Protein AF-0000000076782862 (afdb_homodimer)

Secondary structure (DSSP, 8-state):
-----SGGGEEEEE--HHHHS-TTT--EEPPHHHHHHHTGGG--EEEEEETTEEEEEEEEEEEEETTEEEEEE-TTHHHHHHHTT--TT-EEEEEEEE---SSSSS---EEEEEEE-TTS-EE-/-----STTSEEEEE--HHHHS-TTT--EEPPHHHHHHHTGGG--EEEEEETTEEEEEEEEEEEEETTEEEEEE-TTHHHHHHHTT--TT-EEEEEEEE---SSTTS---EEEEEEE-TTS-EE-

Sequence (248 aa):
MDVEDGPTGQFSAMLRKCNLGMKQEQYLNVPVDFQLAHGYAERSKVELRMRGKSWLVHLKHNPKTGGRSRASFRYGWHQFCVDNALGVGDTCFFRALRQGSAAGGGEDHLLKVEVRKRDGSFLVMDVEDGPTGQFSAMLRKCNLGMKQEQYLNVPVDFQLAHGYAERSKVELRMRGKSWLVHLKHNPKTGGRSRASFRYGWHQFCVDNALGVGDTCFFRALRQGSAAGGGEDHLLKVEVRKRDGSFLV

Organism: Aegilops tauschii subsp. strangulata (NCBI:txid200361)

Foldseek 3Di:
DFLPPPPLQKDKDQDDPQQADDQQRHKAWDDPSNCVSLVVVLAQWAWEDFPHDIWIWGWDWDDDDVPDITIITHHRSNVVCVVVVHDGQKMKMWGFRDSWDSNPPTDGGYIYIKIQHNVGDIRD/DQLPPPPLQKDKDQDDPQQADDQQRHKAWDDPSNCVSLVVVLAQWAWEDFPHDIWIWGWDWDDDDVPDITIITHHRSNVVCVVVVHDGQKMKMWGFRDSWDSPPPTDGGYIYIKIQHNVGDIRD

Radius of gyration: 18.78 Å; Cα contacts (8 Å, |Δi|>4): 530; chains: 2; bounding box: 36×56×44 Å

Structure (mmCIF, N/CA/C/O backbone):
data_AF-0000000076782862-model_v1
#
loop_
_entity.id
_entity.type
_entity.pdbx_description
1 polymer 'TF-B3 domain-containing protein'
#
loop_
_atom_site.group_PDB
_atom_site.id
_atom_site.type_symbol
_atom_site.label_atom_id
_atom_site.label_alt_id
_atom_site.label_comp_id
_atom_site.label_asym_id
_atom_site.label_entity_id
_atom_site.label_seq_id
_atom_site.pdbx_PDB_ins_code
_atom_site.Cartn_x
_atom_site.Cartn_y
_atom_site.Cartn_z
_atom_site.occupancy
_atom_site.B_iso_or_equiv
_atom_site.auth_seq_id
_atom_site.auth_comp_id
_atom_site.auth_asym_id
_atom_site.auth_atom_id
_atom_site.pdbx_PDB_model_num
ATOM 1 N N . MET A 1 1 ? -3.592 -14.062 -23.391 1 25.67 1 MET A N 1
ATOM 2 C CA . MET A 1 1 ? -3.947 -12.656 -23.203 1 25.67 1 MET A CA 1
ATOM 3 C C . MET A 1 1 ? -2.992 -11.984 -22.219 1 25.67 1 MET A C 1
ATOM 5 O O . MET A 1 1 ? -2.656 -12.555 -21.188 1 25.67 1 MET A O 1
ATOM 9 N N . ASP A 1 2 ? -2.043 -11.227 -22.672 1 33.28 2 ASP A N 1
ATOM 10 C CA . ASP A 1 2 ? -1.073 -10.438 -21.922 1 33.28 2 ASP A CA 1
ATOM 11 C C . ASP A 1 2 ? -1.729 -9.766 -20.719 1 33.28 2 ASP A C 1
ATOM 13 O O . ASP A 1 2 ? -2.811 -9.18 -20.844 1 33.28 2 ASP A O 1
ATOM 17 N N . VAL A 1 3 ? -1.661 -10.305 -19.562 1 39.72 3 VAL A N 1
ATOM 18 C CA . VAL A 1 3 ? -2.287 -9.711 -18.391 1 39.72 3 VAL A CA 1
ATOM 19 C C . VAL A 1 3 ? -2.219 -8.188 -18.484 1 39.72 3 VAL A C 1
ATOM 21 O O . VAL A 1 3 ? -1.147 -7.621 -18.719 1 39.72 3 VAL A O 1
ATOM 24 N N . GLU A 1 4 ? -3.145 -7.645 -19.016 1 42.09 4 GLU A N 1
ATOM 25 C CA . GLU A 1 4 ? -3.279 -6.199 -19.141 1 42.09 4 GLU A CA 1
ATOM 26 C C . GLU A 1 4 ? -2.779 -5.484 -17.891 1 42.09 4 GLU A C 1
ATOM 28 O O . GLU A 1 4 ? -3.066 -5.91 -16.766 1 42.09 4 GLU A O 1
ATOM 33 N N . ASP A 1 5 ? -1.567 -4.965 -17.969 1 48.81 5 ASP A N 1
ATOM 34 C CA . ASP A 1 5 ? -0.865 -4.066 -17.062 1 48.81 5 ASP A CA 1
ATOM 35 C C . ASP A 1 5 ? -1.834 -3.094 -16.391 1 48.81 5 ASP A C 1
ATOM 37 O O . ASP A 1 5 ? -1.461 -1.967 -16.062 1 48.81 5 ASP A O 1
ATOM 41 N N . GLY A 1 6 ? -3.119 -3.469 -16.484 1 52.38 6 GLY A N 1
ATOM 42 C CA . GLY A 1 6 ? -4.023 -2.498 -15.898 1 52.38 6 GLY A CA 1
ATOM 43 C C . GLY A 1 6 ? -3.873 -2.383 -14.391 1 52.38 6 GLY A C 1
ATOM 44 O O . GLY A 1 6 ? -3.018 -3.041 -13.797 1 52.38 6 GLY A O 1
ATOM 45 N N . PRO A 1 7 ? -4.496 -1.407 -13.781 1 60.28 7 PRO A N 1
ATOM 46 C CA . PRO A 1 7 ? -4.449 -1.115 -12.352 1 60.28 7 PRO A CA 1
ATOM 47 C C . PRO A 1 7 ? -4.66 -2.357 -11.484 1 60.28 7 PRO A C 1
ATOM 49 O O . PRO A 1 7 ? -4.211 -2.4 -10.336 1 60.28 7 PRO A O 1
ATOM 52 N N . THR A 1 8 ? -5 -3.467 -12.156 1 76.75 8 THR A N 1
ATOM 53 C CA . THR A 1 8 ? -5.277 -4.645 -11.344 1 76.75 8 THR A CA 1
ATOM 54 C C . THR A 1 8 ? -4.184 -5.691 -11.516 1 76.75 8 THR A C 1
ATOM 56 O O . THR A 1 8 ? -4.301 -6.812 -11.008 1 76.75 8 THR A O 1
ATOM 59 N N . GLY A 1 9 ? -3.145 -5.316 -12.297 1 88.8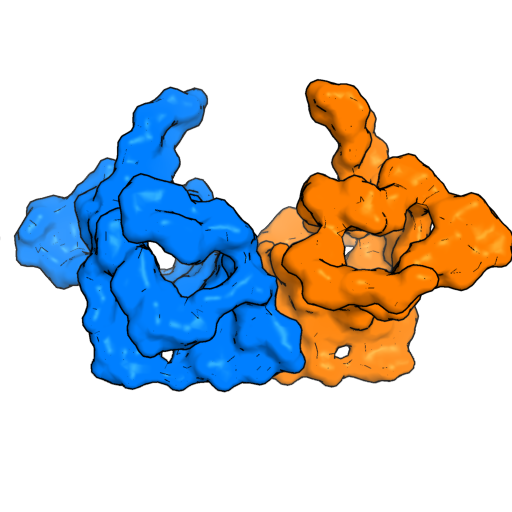8 9 GLY A N 1
ATOM 60 C CA . GLY A 1 9 ? -2.08 -6.277 -12.531 1 88.88 9 GLY A CA 1
ATOM 61 C C . GLY A 1 9 ? -0.966 -6.199 -11.508 1 88.88 9 GLY A C 1
ATOM 62 O O . GLY A 1 9 ? 0.02 -6.934 -11.594 1 88.88 9 GLY A O 1
ATOM 63 N N . GLN A 1 10 ? -1.149 -5.207 -10.633 1 93.31 10 GLN A N 1
ATOM 64 C CA . GLN A 1 10 ? -0.109 -5.039 -9.625 1 93.31 10 GLN A CA 1
ATOM 65 C C . GLN A 1 10 ? -0.697 -4.547 -8.305 1 93.31 10 GLN A C 1
ATOM 67 O O . GLN A 1 10 ? -1.8 -3.998 -8.281 1 93.31 10 GLN A O 1
ATOM 72 N N . PHE A 1 11 ? -0.021 -4.852 -7.266 1 94.38 11 PHE A N 1
ATOM 73 C CA . PHE A 1 11 ? -0.345 -4.281 -5.965 1 94.38 11 PHE A CA 1
ATOM 74 C C . PHE A 1 11 ? 0.908 -4.141 -5.109 1 94.38 11 PHE A C 1
ATOM 76 O O . PHE A 1 11 ? 1.969 -4.66 -5.461 1 94.38 11 PHE A O 1
ATOM 83 N N . SER A 1 12 ? 0.769 -3.324 -4.051 1 94.75 12 SER A N 1
ATOM 84 C CA . SER A 1 12 ? 1.873 -3.166 -3.109 1 94.75 12 SER A CA 1
ATOM 85 C C . SER A 1 12 ? 1.391 -3.273 -1.667 1 94.75 12 SER A C 1
ATOM 87 O O . SER A 1 12 ? 0.199 -3.117 -1.393 1 94.75 12 SER A O 1
ATOM 89 N N . ALA A 1 13 ? 2.275 -3.643 -0.853 1 95.81 13 ALA A N 1
ATOM 90 C CA . ALA A 1 13 ? 2.01 -3.697 0.583 1 95.81 13 ALA A CA 1
ATOM 91 C C . ALA A 1 13 ? 3.246 -3.303 1.385 1 95.81 13 ALA A C 1
ATOM 93 O O . ALA A 1 13 ? 4.336 -3.836 1.158 1 95.81 13 ALA A O 1
ATOM 94 N N . MET A 1 14 ? 3.006 -2.361 2.273 1 94.12 14 MET A N 1
ATOM 95 C CA . MET A 1 14 ? 4.039 -2.092 3.268 1 94.12 14 MET A CA 1
ATOM 96 C C . MET A 1 14 ? 3.949 -3.08 4.426 1 94.12 14 MET A C 1
ATOM 98 O O . MET A 1 14 ? 2.879 -3.266 5.008 1 94.12 14 MET A O 1
ATOM 102 N N . LEU A 1 15 ? 5.078 -3.633 4.785 1 94.75 15 LEU A N 1
ATOM 103 C CA . LEU A 1 15 ? 5.09 -4.742 5.73 1 94.75 15 LEU A CA 1
ATOM 104 C C . LEU A 1 15 ? 5.023 -4.238 7.168 1 94.75 15 LEU A C 1
ATOM 106 O O . LEU A 1 15 ? 5.676 -3.25 7.516 1 94.75 15 LEU A O 1
ATOM 110 N N . ARG A 1 16 ? 4.203 -4.957 7.887 1 92.25 16 ARG A N 1
ATOM 111 C CA . ARG A 1 16 ? 4.039 -4.75 9.32 1 92.25 16 ARG A CA 1
ATOM 112 C C . ARG A 1 16 ? 4.523 -5.965 10.109 1 92.25 16 ARG A C 1
ATOM 114 O O . ARG A 1 16 ? 4.926 -6.969 9.523 1 92.25 16 ARG A O 1
ATOM 121 N N . LYS A 1 17 ? 4.457 -5.816 11.414 1 89.38 17 LYS A N 1
ATOM 122 C CA . LYS A 1 17 ? 4.918 -6.91 12.266 1 89.38 17 LYS A CA 1
ATOM 123 C C . LYS A 1 17 ? 4.152 -8.195 11.977 1 89.38 17 LYS A C 1
ATOM 125 O O . LYS A 1 17 ? 4.738 -9.281 11.938 1 89.38 17 LYS A O 1
ATOM 130 N N . CYS A 1 18 ? 2.875 -8.078 11.68 1 88.31 18 CYS A N 1
ATOM 131 C CA . CYS A 1 18 ? 2.027 -9.25 11.477 1 88.31 18 CYS A CA 1
ATOM 132 C C . CYS A 1 18 ? 2.4 -9.977 10.195 1 88.31 18 CYS A C 1
ATOM 134 O O . CYS A 1 18 ? 2.057 -11.148 10.016 1 88.31 18 CYS A O 1
ATOM 136 N N . ASN A 1 19 ? 3.146 -9.305 9.352 1 93.81 19 ASN A N 1
ATOM 137 C CA . ASN A 1 19 ? 3.531 -9.93 8.086 1 93.81 19 ASN A CA 1
ATOM 138 C C . ASN A 1 19 ? 4.82 -10.734 8.234 1 93.81 19 ASN A C 1
ATOM 140 O O . ASN A 1 19 ? 5.184 -11.5 7.332 1 93.81 19 ASN A O 1
ATOM 144 N N . LEU A 1 20 ? 5.695 -10.531 9.297 1 91.25 20 LEU A N 1
ATOM 145 C CA . LEU A 1 20 ? 7.066 -11.023 9.383 1 91.25 20 LEU A CA 1
ATOM 146 C C . LEU A 1 20 ? 7.25 -11.914 10.609 1 91.25 20 LEU A C 1
ATOM 148 O O . LEU A 1 20 ? 8.352 -12.391 10.875 1 91.25 20 LEU A O 1
ATOM 152 N N . GLY A 1 21 ? 6.344 -12.25 11.359 1 79.25 21 GLY A N 1
ATOM 153 C CA . GLY A 1 21 ? 6.453 -13.016 12.594 1 79.25 21 GLY A CA 1
ATOM 154 C C . GLY A 1 21 ? 6.844 -14.469 12.367 1 79.25 21 GLY A C 1
ATOM 155 O O . GLY A 1 21 ? 7.617 -14.766 11.453 1 79.25 21 GLY A O 1
ATOM 156 N N . MET A 1 22 ? 6.477 -15.242 13.273 1 79.5 22 MET A N 1
ATOM 157 C CA . MET A 1 22 ? 6.809 -16.672 13.203 1 79.5 22 MET A CA 1
ATOM 158 C C . MET A 1 22 ? 6.152 -17.312 12 1 79.5 22 MET A C 1
ATOM 160 O O . MET A 1 22 ? 5.07 -16.906 11.578 1 79.5 22 MET A O 1
ATOM 164 N N . LYS A 1 23 ? 6.863 -18.312 11.523 1 71.12 23 LYS A N 1
ATOM 165 C CA . LYS A 1 23 ? 6.508 -19.031 10.305 1 71.12 23 LYS A CA 1
ATOM 166 C C . LYS A 1 23 ? 5.012 -19.328 10.25 1 71.12 23 LYS A C 1
ATOM 168 O O . LYS A 1 23 ? 4.363 -19.078 9.234 1 71.12 23 LYS A O 1
ATOM 173 N N . GLN A 1 24 ? 4.48 -19.719 11.352 1 75.75 24 GLN A N 1
ATOM 174 C CA . GLN A 1 24 ? 3.1 -20.188 11.297 1 75.75 24 GLN A CA 1
ATOM 175 C C . GLN A 1 24 ? 2.125 -19.031 11.531 1 75.75 24 GLN A C 1
ATOM 177 O O . GLN A 1 24 ? 0.913 -19.203 11.375 1 75.75 24 GLN A O 1
ATOM 182 N N . GLU A 1 25 ? 2.629 -17.844 11.656 1 79.38 25 GLU A N 1
ATOM 183 C CA . GLU A 1 25 ? 1.729 -16.766 12.055 1 79.38 25 GLU A CA 1
ATOM 184 C C . GLU A 1 25 ? 1.793 -15.594 11.07 1 79.38 25 GLU A C 1
ATOM 186 O O . GLU A 1 25 ? 1.022 -14.641 11.18 1 79.38 25 GLU A O 1
ATOM 191 N N . GLN A 1 26 ? 2.615 -15.789 10.125 1 87.06 26 GLN A N 1
ATOM 192 C CA . GLN A 1 26 ? 2.803 -14.648 9.234 1 87.06 26 GLN A CA 1
ATOM 193 C C . GLN A 1 26 ? 2.064 -14.852 7.914 1 87.06 26 GLN A C 1
ATOM 195 O O . GLN A 1 26 ? 1.983 -15.969 7.406 1 87.06 26 GLN A O 1
ATOM 200 N N . TYR A 1 27 ? 1.386 -13.828 7.453 1 91.69 27 TYR A N 1
ATOM 201 C CA . TYR A 1 27 ? 0.706 -13.836 6.164 1 91.69 27 TYR A CA 1
ATOM 202 C C . TYR A 1 27 ? 0.657 -12.445 5.559 1 91.69 27 TYR A C 1
ATOM 204 O O . TYR A 1 27 ? 0.928 -11.453 6.242 1 91.69 27 TYR A O 1
ATOM 212 N N . LEU A 1 28 ? 0.456 -12.406 4.34 1 96 28 LEU A N 1
ATOM 213 C CA . LEU A 1 28 ? 0.222 -11.148 3.627 1 96 28 LEU A CA 1
ATOM 214 C C . LEU A 1 28 ? -1.088 -11.211 2.848 1 96 28 LEU A C 1
ATOM 216 O O . LEU A 1 28 ? -1.249 -12.039 1.955 1 96 28 LEU A O 1
ATOM 220 N N . ASN A 1 29 ? -1.958 -10.312 3.189 1 94.38 29 ASN A N 1
ATOM 221 C CA . ASN A 1 29 ? -3.221 -10.242 2.461 1 94.38 29 ASN A CA 1
ATOM 222 C C . ASN A 1 29 ? -3.018 -9.758 1.03 1 94.38 29 ASN A C 1
ATOM 224 O O . ASN A 1 29 ? -2.234 -8.836 0.79 1 94.38 29 ASN A O 1
ATOM 228 N N . VAL A 1 30 ? -3.775 -10.406 0.191 1 94.75 30 VAL A N 1
ATOM 229 C CA . VAL A 1 30 ? -3.82 -9.961 -1.198 1 94.75 30 VAL A CA 1
ATOM 230 C C . VAL A 1 30 ? -5.07 -9.109 -1.428 1 94.75 30 VAL A C 1
ATOM 232 O O . VAL A 1 30 ? -6.172 -9.5 -1.044 1 94.75 30 VAL A O 1
ATOM 235 N N . PRO A 1 31 ? -4.906 -7.938 -2.016 1 92.62 31 PRO A N 1
ATOM 236 C CA . PRO A 1 31 ? -6.086 -7.102 -2.25 1 92.62 31 PRO A CA 1
ATOM 237 C C . PRO A 1 31 ? -7.164 -7.812 -3.064 1 92.62 31 PRO A C 1
ATOM 239 O O . PRO A 1 31 ? -6.848 -8.547 -4.008 1 92.62 31 PRO A O 1
ATOM 242 N N . VAL A 1 32 ? -8.359 -7.484 -2.764 1 89.31 32 VAL A N 1
ATOM 243 C CA . VAL A 1 32 ? -9.508 -8.172 -3.338 1 89.31 32 VAL A CA 1
ATOM 244 C C . VAL A 1 32 ? -9.555 -7.938 -4.844 1 89.31 32 VAL A C 1
ATOM 246 O O . VAL A 1 32 ? -9.812 -8.859 -5.617 1 89.31 32 VAL A O 1
ATOM 249 N N . ASP A 1 33 ? -9.312 -6.695 -5.219 1 88.56 33 ASP A N 1
ATOM 250 C CA . ASP A 1 33 ? -9.383 -6.391 -6.645 1 88.56 33 ASP A CA 1
ATOM 251 C C . ASP A 1 33 ? -8.383 -7.23 -7.434 1 88.56 33 ASP A C 1
ATOM 253 O O . ASP A 1 33 ? -8.688 -7.699 -8.531 1 88.56 33 ASP A O 1
ATOM 257 N N . PHE A 1 34 ? -7.285 -7.438 -6.918 1 92.25 34 PHE A N 1
ATOM 258 C CA . PHE A 1 34 ? -6.277 -8.266 -7.566 1 92.25 34 PHE A CA 1
ATOM 259 C C . PHE A 1 34 ? -6.711 -9.727 -7.594 1 92.25 34 PHE A C 1
ATOM 261 O O . PHE A 1 34 ? -6.523 -10.414 -8.594 1 92.25 34 PHE A O 1
ATOM 268 N N . GLN A 1 35 ? -7.262 -10.195 -6.551 1 92.38 35 GLN A N 1
ATOM 269 C CA . GLN A 1 35 ? -7.73 -11.578 -6.465 1 92.38 35 GLN A CA 1
ATOM 270 C C . GLN A 1 35 ? -8.75 -11.883 -7.555 1 92.38 35 GLN A C 1
ATOM 272 O O . GLN A 1 35 ? -8.672 -12.914 -8.219 1 92.38 35 GLN A O 1
ATOM 277 N N . LEU A 1 36 ? -9.641 -10.977 -7.629 1 89.44 36 LEU A N 1
ATOM 278 C CA . LEU A 1 36 ? -10.703 -11.156 -8.617 1 89.44 36 LEU A CA 1
ATOM 279 C C . LEU A 1 36 ? -10.133 -11.164 -10.031 1 89.44 36 LEU A C 1
ATOM 281 O O . LEU A 1 36 ? -10.5 -12.023 -10.844 1 89.44 36 LEU A O 1
ATOM 285 N N . ALA A 1 37 ? -9.203 -10.289 -10.195 1 90.06 37 ALA A N 1
ATOM 286 C CA . ALA A 1 37 ? -8.633 -10.156 -11.531 1 90.06 37 ALA A CA 1
ATOM 287 C C . ALA A 1 37 ? -7.832 -11.398 -11.914 1 90.06 37 ALA A C 1
ATOM 289 O O . ALA A 1 37 ? -7.734 -11.742 -13.094 1 90.06 37 ALA A O 1
ATOM 290 N N . HIS A 1 38 ? -7.34 -12.117 -10.945 1 91.75 38 HIS A N 1
ATOM 291 C CA . HIS A 1 38 ? -6.414 -13.195 -11.266 1 91.75 38 HIS A CA 1
ATOM 292 C C . HIS A 1 38 ? -6.941 -14.539 -10.773 1 91.75 38 HIS A C 1
ATOM 294 O O . HIS A 1 38 ? -6.207 -15.523 -10.742 1 91.75 38 HIS A O 1
ATOM 300 N N . GLY A 1 39 ? -8.18 -14.617 -10.273 1 90.19 39 GLY A N 1
ATOM 301 C CA . GLY A 1 39 ? -8.852 -15.859 -9.961 1 90.19 39 GLY A CA 1
ATOM 302 C C . GLY A 1 39 ? -8.281 -16.562 -8.734 1 90.19 39 GLY A C 1
ATOM 303 O O . GLY A 1 39 ? -8.055 -17.766 -8.75 1 90.19 39 GLY A O 1
ATOM 304 N N . TYR A 1 40 ? -8.008 -15.82 -7.77 1 91.69 40 TYR A N 1
ATOM 305 C CA . TYR A 1 40 ? -7.344 -16.375 -6.594 1 91.69 40 TYR A CA 1
ATOM 306 C C . TYR A 1 40 ? -8.273 -17.328 -5.848 1 91.69 40 TYR A C 1
ATOM 308 O O . TYR A 1 40 ? -7.812 -18.172 -5.074 1 91.69 40 TYR A O 1
ATOM 316 N N . ALA A 1 41 ? -9.531 -17.203 -5.992 1 88.44 41 ALA A N 1
ATOM 317 C CA . ALA A 1 41 ? -10.477 -18.109 -5.336 1 88.44 41 ALA A CA 1
ATOM 318 C C . ALA A 1 41 ? -10.203 -19.562 -5.707 1 88.44 41 ALA A C 1
ATOM 320 O O . ALA A 1 41 ? -10.453 -20.469 -4.91 1 88.44 41 ALA A O 1
ATOM 321 N N . GLU A 1 42 ? -9.578 -19.797 -6.832 1 89.38 42 GLU A N 1
ATOM 322 C CA . GLU A 1 42 ? -9.391 -21.156 -7.336 1 89.38 42 GLU A CA 1
ATOM 323 C C . GLU A 1 42 ? -7.914 -21.547 -7.312 1 89.38 42 GLU A C 1
ATOM 325 O O . GLU A 1 42 ? -7.547 -22.641 -7.777 1 89.38 42 GLU A O 1
ATOM 330 N N . ARG A 1 43 ? -7.141 -20.641 -6.809 1 90.88 43 ARG A N 1
ATOM 331 C CA . ARG A 1 43 ? -5.707 -20.922 -6.801 1 90.88 43 ARG A CA 1
ATOM 332 C C . ARG A 1 43 ? -5.246 -21.375 -5.422 1 90.88 43 ARG A C 1
ATOM 334 O O . ARG A 1 43 ? -5.746 -20.906 -4.402 1 90.88 43 ARG A O 1
ATOM 341 N N . SER A 1 44 ? -4.258 -22.297 -5.492 1 92.25 44 SER A N 1
ATOM 342 C CA . SER A 1 44 ? -3.752 -22.797 -4.219 1 92.25 44 SER A CA 1
ATOM 343 C C . SER A 1 44 ? -2.338 -22.297 -3.947 1 92.25 44 SER A C 1
ATOM 345 O O . SER A 1 44 ? -1.866 -22.344 -2.809 1 92.25 44 SER A O 1
ATOM 347 N N . LYS A 1 45 ? -1.695 -21.875 -5.012 1 94.12 45 LYS A N 1
ATOM 348 C CA . LYS A 1 45 ? -0.313 -21.438 -4.863 1 94.12 45 LYS A CA 1
ATOM 349 C C . LYS A 1 45 ? 0.044 -20.391 -5.922 1 94.12 45 LYS A C 1
ATOM 351 O O . LYS A 1 45 ? -0.632 -20.281 -6.945 1 94.12 45 LYS A O 1
ATOM 356 N N . VAL A 1 46 ? 1.054 -19.672 -5.605 1 95.12 46 VAL A N 1
ATOM 357 C CA . VAL A 1 46 ? 1.659 -18.734 -6.547 1 95.12 46 VAL A CA 1
ATOM 358 C C . VAL A 1 46 ? 3.18 -18.828 -6.469 1 95.12 46 VAL A C 1
ATOM 360 O O . VAL A 1 46 ? 3.727 -19.328 -5.484 1 95.12 46 VAL A O 1
ATOM 363 N N . GLU A 1 47 ? 3.803 -18.406 -7.492 1 96.56 47 GLU A N 1
ATOM 364 C CA . GLU A 1 47 ? 5.258 -18.297 -7.516 1 96.56 47 GLU A CA 1
ATOM 365 C C . GLU A 1 47 ? 5.707 -16.844 -7.445 1 96.56 47 GLU A C 1
ATOM 367 O O . GLU A 1 47 ? 5.266 -16.016 -8.242 1 96.56 47 GLU A O 1
ATOM 372 N N . LEU A 1 48 ? 6.57 -16.578 -6.484 1 96.94 48 LEU A N 1
ATOM 373 C CA . LEU A 1 48 ? 7.203 -15.266 -6.395 1 96.94 48 LEU A CA 1
ATOM 374 C C . LEU A 1 48 ? 8.602 -15.297 -6.996 1 96.94 48 LEU A C 1
ATOM 376 O O . LEU A 1 48 ? 9.375 -16.219 -6.746 1 96.94 48 LEU A O 1
ATOM 380 N N . ARG A 1 49 ? 8.875 -14.336 -7.762 1 96.5 49 ARG A N 1
ATOM 381 C CA . ARG A 1 49 ? 10.203 -14.219 -8.359 1 96.5 49 ARG A CA 1
ATOM 382 C C . ARG A 1 49 ? 10.844 -12.883 -7.996 1 96.5 49 ARG A C 1
ATOM 384 O O . ARG A 1 49 ? 10.242 -11.828 -8.18 1 96.5 49 ARG A O 1
ATOM 391 N N . MET A 1 50 ? 12.047 -12.984 -7.457 1 96.19 50 MET A N 1
ATOM 392 C CA . MET A 1 50 ? 12.828 -11.805 -7.109 1 96.19 50 MET A CA 1
ATOM 393 C C . MET A 1 50 ? 14.32 -12.07 -7.281 1 96.19 50 MET A C 1
ATOM 395 O O . MET A 1 50 ? 14.836 -13.086 -6.801 1 96.19 50 MET A O 1
ATOM 399 N N . ARG A 1 51 ? 14.906 -11.156 -7.984 1 94.69 51 ARG A N 1
ATOM 400 C CA . ARG A 1 51 ? 16.359 -11.211 -8.18 1 94.69 51 ARG A CA 1
ATOM 401 C C . ARG A 1 51 ? 16.797 -12.578 -8.672 1 94.69 51 ARG A C 1
ATOM 403 O O . ARG A 1 51 ? 17.75 -13.156 -8.156 1 94.69 51 ARG A O 1
ATOM 410 N N . GLY A 1 52 ? 16.062 -13.164 -9.547 1 93.12 52 GLY A N 1
ATOM 411 C CA . GLY A 1 52 ? 16.438 -14.383 -10.25 1 93.12 52 GLY A CA 1
ATOM 412 C C . GLY A 1 52 ? 16.078 -15.641 -9.492 1 93.12 52 GLY A C 1
ATOM 413 O O . GLY A 1 52 ? 16.297 -16.75 -9.992 1 93.12 52 GLY A O 1
ATOM 414 N N . LYS A 1 53 ? 15.641 -15.523 -8.344 1 96.62 53 LYS A N 1
ATOM 415 C CA . LYS A 1 53 ? 15.234 -16.688 -7.547 1 96.62 53 LYS A CA 1
ATOM 416 C C . LYS A 1 53 ? 13.711 -16.781 -7.453 1 96.62 53 LYS A C 1
ATOM 418 O O . LYS A 1 53 ? 13.008 -15.789 -7.656 1 96.62 53 LYS A O 1
ATOM 423 N N . SER A 1 54 ? 13.281 -17.984 -7.129 1 96.12 54 SER A N 1
ATOM 424 C CA . SER A 1 54 ? 11.852 -18.25 -7.074 1 96.12 54 SER A CA 1
ATOM 425 C C . SER A 1 54 ? 11.453 -18.875 -5.742 1 96.12 54 SER A C 1
ATOM 427 O O . SER A 1 54 ? 12.211 -19.656 -5.168 1 96.12 54 SER A O 1
ATOM 429 N N . TRP A 1 55 ? 10.258 -18.531 -5.254 1 97 55 TRP A N 1
ATOM 430 C CA . TRP A 1 55 ? 9.656 -19.094 -4.051 1 97 55 TRP A CA 1
ATOM 431 C C . TRP A 1 55 ? 8.219 -19.531 -4.309 1 97 55 TRP A C 1
ATOM 433 O O . TRP A 1 55 ? 7.418 -18.75 -4.84 1 97 55 TRP A O 1
ATOM 443 N N . LEU A 1 56 ? 7.934 -20.672 -4 1 95.75 56 LEU A N 1
ATOM 444 C CA . LEU A 1 56 ? 6.551 -21.141 -4.031 1 95.75 56 LEU A CA 1
ATOM 445 C C . LEU A 1 56 ? 5.82 -20.75 -2.748 1 95.75 56 LEU A C 1
ATOM 447 O O . LEU A 1 56 ? 6.297 -21.047 -1.646 1 95.75 56 LEU A O 1
ATOM 451 N N . VAL A 1 57 ? 4.676 -20.094 -2.928 1 95.62 57 VAL A N 1
ATOM 452 C CA . VAL A 1 57 ? 3.902 -19.625 -1.782 1 95.62 57 VAL A CA 1
ATOM 453 C C . VAL A 1 57 ? 2.477 -20.172 -1.862 1 95.62 57 VAL A C 1
ATOM 455 O O . VAL A 1 57 ? 1.802 -20.016 -2.883 1 95.62 57 VAL A O 1
ATOM 458 N N . HIS A 1 58 ? 2.043 -20.734 -0.739 1 94.19 58 HIS A N 1
ATOM 459 C CA . HIS A 1 58 ? 0.688 -21.266 -0.684 1 94.19 58 HIS A CA 1
ATOM 460 C C . HIS A 1 58 ? -0.301 -20.219 -0.197 1 94.19 58 HIS A C 1
ATOM 462 O O . HIS A 1 58 ? 0.004 -19.438 0.717 1 94.19 58 HIS A O 1
ATOM 468 N N . LEU A 1 59 ? -1.45 -20.297 -0.861 1 93.94 59 LEU A N 1
ATOM 469 C CA . LEU A 1 59 ? -2.514 -19.359 -0.521 1 93.94 59 LEU A CA 1
ATOM 470 C C . LEU A 1 59 ? -3.422 -19.938 0.561 1 93.94 59 LEU A C 1
ATOM 472 O O . LEU A 1 59 ? -3.814 -21.094 0.491 1 93.94 59 LEU A O 1
ATOM 476 N N . LYS A 1 60 ? -3.623 -19.141 1.551 1 93.25 60 LYS A N 1
ATOM 477 C CA . LYS A 1 60 ? -4.684 -19.422 2.516 1 93.25 60 LYS A CA 1
ATOM 478 C C . LYS A 1 60 ? -5.973 -18.703 2.141 1 93.25 60 LYS A C 1
ATOM 480 O O . LYS A 1 60 ? -5.961 -17.5 1.858 1 93.25 60 LYS A O 1
ATOM 485 N N . HIS A 1 61 ? -7.055 -19.5 2.146 1 92.5 61 HIS A N 1
ATOM 486 C CA . HIS A 1 61 ? -8.359 -18.938 1.843 1 92.5 61 HIS A CA 1
ATOM 487 C C . HIS A 1 61 ? -9.219 -18.828 3.098 1 92.5 61 HIS A C 1
ATOM 489 O O . HIS A 1 61 ? -9.383 -19.812 3.828 1 92.5 61 HIS A O 1
ATOM 495 N N . ASN A 1 62 ? -9.492 -17.578 3.33 1 87.56 62 ASN A N 1
ATOM 496 C CA . ASN A 1 62 ? -10.414 -17.375 4.441 1 87.56 62 ASN A CA 1
ATOM 497 C C . ASN A 1 62 ? -11.859 -17.312 3.963 1 87.56 62 ASN A C 1
ATOM 499 O O . ASN A 1 62 ? -12.148 -16.719 2.916 1 87.56 62 ASN A O 1
ATOM 503 N N . PRO A 1 63 ? -12.586 -18.188 4.789 1 75.38 63 PRO A N 1
ATOM 504 C CA . PRO A 1 63 ? -14 -18.219 4.41 1 75.38 63 PRO A CA 1
ATOM 505 C C . PRO A 1 63 ? -14.609 -16.828 4.32 1 75.38 63 PRO A C 1
ATOM 507 O O . PRO A 1 63 ? -14.148 -15.898 4.992 1 75.38 63 PRO A O 1
ATOM 510 N N . LYS A 1 64 ? -15.641 -16.797 3.496 1 65.88 64 LYS A N 1
ATOM 511 C CA . LYS A 1 64 ? -16.344 -15.672 2.889 1 65.88 64 LYS A CA 1
ATOM 512 C C . LYS A 1 64 ? -16.875 -14.719 3.953 1 65.88 64 LYS A C 1
ATOM 514 O O . LYS A 1 64 ? -17.453 -15.148 4.949 1 65.88 64 LYS A O 1
ATOM 519 N N . THR A 1 65 ? -16.234 -13.648 3.994 1 60.59 65 THR A N 1
ATOM 520 C CA . THR A 1 65 ? -17.047 -12.555 4.52 1 60.59 65 THR A CA 1
ATOM 521 C C . THR A 1 65 ? -17.797 -11.844 3.393 1 60.59 65 THR A C 1
ATOM 523 O O . THR A 1 65 ? -17.188 -11.422 2.41 1 60.59 65 THR A O 1
ATOM 526 N N . GLY A 1 66 ? -19.125 -11.773 3.383 1 63.84 66 GLY A N 1
ATOM 527 C CA . GLY A 1 66 ? -19.984 -11.125 2.389 1 63.84 66 GLY A CA 1
ATOM 528 C C . GLY A 1 66 ? -19.953 -11.828 1.043 1 63.84 66 GLY A C 1
ATOM 529 O O . GLY A 1 66 ? -20.094 -11.188 0.001 1 63.84 66 GLY A O 1
ATOM 530 N N . GLY A 1 67 ? -19.562 -13.234 0.975 1 65 67 GLY A N 1
ATOM 531 C CA . GLY A 1 67 ? -19.656 -14.062 -0.216 1 65 67 GLY A CA 1
ATOM 532 C C . GLY A 1 67 ? -18.359 -14.141 -0.994 1 65 67 GLY A C 1
ATOM 533 O O . GLY A 1 67 ? -18.281 -14.82 -2.02 1 65 67 GLY A O 1
ATOM 534 N N . ARG A 1 68 ? -17.422 -13.289 -0.531 1 72.62 68 ARG A N 1
ATOM 535 C CA . ARG A 1 68 ? -16.172 -13.383 -1.3 1 72.62 68 ARG A CA 1
ATOM 536 C C . ARG A 1 68 ? -15.039 -13.914 -0.439 1 72.62 68 ARG A C 1
ATOM 538 O O . ARG A 1 68 ? -14.844 -13.469 0.694 1 72.62 68 ARG A O 1
ATOM 545 N N . SER A 1 69 ? -14.398 -14.922 -0.896 1 80.38 69 SER A N 1
ATOM 546 C CA . SER A 1 69 ? -13.25 -15.484 -0.204 1 80.38 69 SER A CA 1
ATOM 547 C C . SER A 1 69 ? -12.039 -14.562 -0.309 1 80.38 69 SER A C 1
ATOM 549 O O . SER A 1 69 ? -11.852 -13.891 -1.323 1 80.38 69 SER A O 1
ATOM 551 N N . ARG A 1 70 ? -11.359 -14.438 0.792 1 90.12 70 ARG A N 1
ATOM 552 C CA . ARG A 1 70 ? -10.125 -13.664 0.809 1 90.12 70 ARG A CA 1
ATOM 553 C C . ARG A 1 70 ? -8.906 -14.586 0.822 1 90.12 70 ARG A C 1
ATOM 555 O O . ARG A 1 70 ? -8.898 -15.602 1.516 1 90.12 70 ARG A O 1
ATOM 562 N N . ALA A 1 71 ? -7.992 -14.258 -0.018 1 93.38 71 ALA A N 1
ATOM 563 C CA . ALA A 1 71 ? -6.77 -15.055 -0.102 1 93.38 71 ALA A CA 1
ATOM 564 C C . ALA A 1 71 ? -5.578 -14.289 0.469 1 93.38 71 ALA A C 1
ATOM 566 O O . ALA A 1 71 ? -5.516 -13.062 0.369 1 93.38 71 ALA A O 1
ATOM 567 N N . SER A 1 72 ? -4.641 -15.023 1.089 1 95.5 72 SER A N 1
ATOM 568 C CA . SER A 1 72 ? -3.41 -14.461 1.632 1 95.5 72 SER A CA 1
ATOM 569 C C . SER A 1 72 ? -2.219 -15.375 1.356 1 95.5 72 SER A C 1
ATOM 571 O O . SER A 1 72 ? -2.371 -16.594 1.271 1 95.5 72 SER A O 1
ATOM 573 N N . PHE A 1 73 ? -1.068 -14.711 1.196 1 96.69 73 PHE A N 1
ATOM 574 C CA . PHE A 1 73 ? 0.172 -15.477 1.206 1 96.69 73 PHE A CA 1
ATOM 575 C C . PHE A 1 73 ? 0.449 -16.031 2.594 1 96.69 73 PHE A C 1
ATOM 577 O O . PHE A 1 73 ? 0.544 -15.289 3.566 1 96.69 73 PHE A O 1
ATOM 584 N N . ARG A 1 74 ? 0.645 -17.281 2.676 1 93.19 74 ARG A N 1
ATOM 585 C CA . ARG A 1 74 ? 0.813 -17.859 4.004 1 93.19 74 ARG A CA 1
ATOM 586 C C . ARG A 1 74 ? 2.055 -18.75 4.059 1 93.19 74 ARG A C 1
ATOM 588 O O . ARG A 1 74 ? 3.146 -18.266 4.375 1 93.19 74 ARG A O 1
ATOM 595 N N . TYR A 1 75 ? 1.888 -20.031 3.467 1 89.44 75 TYR A N 1
ATOM 596 C CA . TYR A 1 75 ? 3.016 -20.953 3.523 1 89.44 75 TYR A CA 1
ATOM 597 C C . TYR A 1 75 ? 4.023 -20.641 2.422 1 89.44 75 TYR A C 1
ATOM 599 O O . TYR A 1 75 ? 3.662 -20.562 1.245 1 89.44 75 TYR A O 1
ATOM 607 N N . GLY A 1 76 ? 5.312 -20.469 2.783 1 93.31 76 GLY A N 1
ATOM 608 C CA . GLY A 1 76 ? 6.348 -20.062 1.854 1 93.31 76 GLY A CA 1
ATOM 609 C C . GLY A 1 76 ? 6.672 -18.578 1.947 1 93.31 76 GLY A C 1
ATOM 610 O O . GLY A 1 76 ? 7.766 -18.156 1.575 1 93.31 76 GLY A O 1
ATOM 611 N N . TRP A 1 77 ? 5.715 -17.844 2.434 1 96.38 77 TRP A N 1
ATOM 612 C CA . TRP A 1 77 ? 5.914 -16.406 2.607 1 96.38 77 TRP A CA 1
ATOM 613 C C . TRP A 1 77 ? 7.047 -16.125 3.586 1 96.38 77 TRP A C 1
ATOM 615 O O . TRP A 1 77 ? 7.914 -15.297 3.318 1 96.38 77 TRP A O 1
ATOM 625 N N . HIS A 1 78 ? 7.027 -16.953 4.633 1 95 78 HIS A N 1
ATOM 626 C CA . HIS A 1 78 ? 8.062 -16.75 5.641 1 95 78 HIS A CA 1
ATOM 627 C C . HIS A 1 78 ? 9.453 -16.922 5.039 1 95 78 HIS A C 1
ATOM 629 O O . HIS A 1 78 ? 10.336 -16.094 5.266 1 95 78 HIS A O 1
ATOM 635 N N . GLN A 1 79 ? 9.609 -18 4.281 1 95.06 79 GLN A N 1
ATOM 636 C CA . GLN A 1 79 ? 10.914 -18.266 3.689 1 95.06 79 GLN A CA 1
ATOM 637 C C . GLN A 1 79 ? 11.32 -17.156 2.721 1 95.06 79 GLN A C 1
ATOM 639 O O . GLN A 1 79 ? 12.484 -16.766 2.674 1 95.06 79 GLN A O 1
ATOM 644 N N . PHE A 1 80 ? 10.383 -16.703 1.973 1 96.56 80 PHE A N 1
ATOM 645 C CA . PHE A 1 80 ? 10.641 -15.578 1.08 1 96.56 80 PHE A CA 1
ATOM 646 C C . PHE A 1 80 ? 11.148 -14.367 1.86 1 96.56 80 PHE A C 1
ATOM 648 O O . PHE A 1 80 ? 12.141 -13.742 1.469 1 96.56 80 PHE A O 1
ATOM 655 N N . CYS A 1 81 ? 10.5 -14.062 2.953 1 96.44 81 CYS A N 1
ATOM 656 C CA . CYS A 1 81 ? 10.875 -12.914 3.768 1 96.44 81 CYS A CA 1
ATOM 657 C C . CYS A 1 81 ? 12.273 -13.086 4.355 1 96.44 81 CYS A C 1
ATOM 659 O O . CYS A 1 81 ? 13.094 -12.172 4.301 1 96.44 81 CYS A O 1
ATOM 661 N N . VAL A 1 82 ? 12.508 -14.266 4.879 1 95.31 82 VAL A N 1
ATOM 662 C CA . VAL A 1 82 ? 13.789 -14.539 5.523 1 95.31 82 VAL A CA 1
ATOM 663 C C . VAL A 1 82 ? 14.914 -14.477 4.488 1 95.31 82 VAL A C 1
ATOM 665 O O . VAL A 1 82 ? 15.922 -13.805 4.699 1 95.31 82 VAL A O 1
ATOM 668 N N . ASP A 1 83 ? 14.719 -15.094 3.352 1 95.38 83 ASP A N 1
ATOM 669 C CA . ASP A 1 83 ? 15.75 -15.172 2.32 1 95.38 83 ASP A CA 1
ATOM 670 C C . ASP A 1 83 ? 16.078 -13.789 1.769 1 95.38 83 ASP A C 1
ATOM 672 O O . ASP A 1 83 ? 17.188 -13.547 1.308 1 95.38 83 ASP A O 1
ATOM 676 N N . ASN A 1 84 ? 15.117 -12.906 1.852 1 95.38 84 ASN A N 1
ATOM 677 C CA . ASN A 1 84 ? 15.336 -11.586 1.274 1 95.38 84 ASN A CA 1
ATOM 678 C C . ASN A 1 84 ? 15.5 -10.523 2.355 1 95.38 84 ASN A C 1
ATOM 680 O O . ASN A 1 84 ? 15.477 -9.328 2.064 1 95.38 84 ASN A O 1
ATOM 684 N N . ALA A 1 85 ? 15.586 -10.883 3.602 1 94.75 85 ALA A N 1
ATOM 685 C CA . ALA A 1 85 ? 15.836 -10.023 4.75 1 94.75 85 ALA A CA 1
ATOM 686 C C . ALA A 1 85 ? 14.82 -8.875 4.805 1 94.75 85 ALA A C 1
ATOM 688 O O . ALA A 1 85 ? 15.203 -7.711 4.926 1 94.75 85 ALA A O 1
ATOM 689 N N . LEU A 1 86 ? 13.594 -9.289 4.695 1 95 86 LEU A N 1
ATOM 690 C CA . LEU A 1 86 ? 12.547 -8.273 4.746 1 95 86 LEU A CA 1
ATOM 691 C C . LEU A 1 86 ? 12.258 -7.863 6.188 1 95 86 LEU A C 1
ATOM 693 O O . LEU A 1 86 ? 12.359 -8.68 7.105 1 95 86 LEU A O 1
ATOM 697 N N . GLY A 1 87 ? 11.945 -6.578 6.391 1 93.5 87 GLY A N 1
ATOM 698 C CA . GLY A 1 87 ? 11.633 -6.031 7.703 1 93.5 87 GLY A CA 1
ATOM 699 C C . GLY A 1 87 ? 10.453 -5.078 7.688 1 93.5 87 GLY A C 1
ATOM 700 O O . GLY A 1 87 ? 9.961 -4.703 6.617 1 93.5 87 GLY A O 1
ATOM 701 N N . VAL A 1 88 ? 10.016 -4.809 8.898 1 92.12 88 VAL A N 1
ATOM 702 C CA . VAL A 1 88 ? 8.922 -3.854 9.07 1 92.12 88 VAL A CA 1
ATOM 703 C C . VAL A 1 88 ? 9.266 -2.549 8.352 1 92.12 88 VAL A C 1
ATOM 705 O O . VAL A 1 88 ? 10.383 -2.037 8.484 1 92.12 88 VAL A O 1
ATOM 708 N N . GLY A 1 89 ? 8.281 -2.053 7.555 1 91.94 89 GLY A N 1
ATOM 709 C CA . GLY A 1 89 ? 8.477 -0.798 6.844 1 91.94 89 GLY A CA 1
ATOM 710 C C . GLY A 1 89 ? 8.953 -0.987 5.414 1 91.94 89 GLY A C 1
ATOM 711 O O . GLY A 1 89 ? 8.938 -0.044 4.621 1 91.94 89 GLY A O 1
ATOM 712 N N . ASP A 1 90 ? 9.438 -2.168 5.066 1 94.38 90 ASP A N 1
ATOM 713 C CA . ASP A 1 90 ? 9.711 -2.471 3.664 1 94.38 90 ASP A CA 1
ATOM 714 C C . ASP A 1 90 ? 8.414 -2.525 2.852 1 94.38 90 ASP A C 1
ATOM 716 O O . ASP A 1 90 ? 7.367 -2.918 3.369 1 94.38 90 ASP A O 1
ATOM 720 N N . THR A 1 91 ? 8.461 -2.1 1.608 1 95.19 91 THR A N 1
ATOM 721 C CA . THR A 1 91 ? 7.305 -2.195 0.72 1 95.19 91 THR A CA 1
ATOM 722 C C . THR A 1 91 ? 7.57 -3.191 -0.405 1 95.19 91 THR A C 1
ATOM 724 O O . THR A 1 91 ? 8.594 -3.109 -1.086 1 95.19 91 THR A O 1
ATOM 727 N N . CYS A 1 92 ? 6.648 -4.102 -0.518 1 96.44 92 CYS A N 1
ATOM 728 C CA . CYS A 1 92 ? 6.723 -5.074 -1.603 1 96.44 92 CYS A CA 1
ATOM 729 C C . CYS A 1 92 ? 5.801 -4.68 -2.752 1 96.44 92 CYS A C 1
ATOM 731 O O . CYS A 1 92 ? 4.648 -4.305 -2.529 1 96.44 92 CYS A O 1
ATOM 733 N N . PHE A 1 93 ? 6.355 -4.789 -3.988 1 95.38 93 PHE A N 1
ATOM 734 C CA . PHE A 1 93 ? 5.59 -4.602 -5.215 1 95.38 93 PHE A CA 1
ATOM 735 C C . PHE A 1 93 ? 5.43 -5.922 -5.961 1 95.38 93 PHE A C 1
ATOM 737 O O . PHE A 1 93 ? 6.418 -6.582 -6.285 1 95.38 93 PHE A O 1
ATOM 744 N N . PHE A 1 94 ? 4.16 -6.262 -6.176 1 95.75 94 PHE A N 1
ATOM 745 C CA . PHE A 1 94 ? 3.854 -7.5 -6.883 1 95.75 94 PHE A CA 1
ATOM 746 C C . PHE A 1 94 ? 3.248 -7.207 -8.25 1 95.75 94 PHE A C 1
ATOM 748 O O . PHE A 1 94 ? 2.289 -6.441 -8.359 1 95.75 94 PHE A O 1
ATOM 755 N N . ARG A 1 95 ? 3.83 -7.832 -9.219 1 94.19 95 ARG A N 1
ATOM 756 C CA . ARG A 1 95 ? 3.297 -7.711 -10.57 1 94.19 95 ARG A CA 1
ATOM 757 C C . ARG A 1 95 ? 3.078 -9.086 -11.195 1 94.19 95 ARG A C 1
ATOM 759 O O . ARG A 1 95 ? 3.992 -9.906 -11.227 1 94.19 95 ARG A O 1
ATOM 766 N N . ALA A 1 96 ? 1.862 -9.234 -11.719 1 94.12 96 ALA A N 1
ATOM 767 C CA . ALA A 1 96 ? 1.574 -10.5 -12.398 1 94.12 96 ALA A CA 1
ATOM 768 C C . ALA A 1 96 ? 2.275 -10.57 -13.75 1 94.12 96 ALA A C 1
ATOM 770 O O . ALA A 1 96 ? 2.104 -9.688 -14.594 1 94.12 96 ALA A O 1
ATOM 771 N N . LEU A 1 97 ? 3.031 -11.57 -13.914 1 90.44 97 LEU A N 1
ATOM 772 C CA . LEU A 1 97 ? 3.697 -11.781 -15.195 1 90.44 97 LEU A CA 1
ATOM 773 C C . LEU A 1 97 ? 2.975 -12.852 -16.016 1 90.44 97 LEU A C 1
ATOM 775 O O . LEU A 1 97 ? 3.018 -12.836 -17.25 1 90.44 97 LEU A O 1
ATOM 779 N N . ARG A 1 98 ? 2.436 -13.758 -15.305 1 83.12 98 ARG A N 1
ATOM 780 C CA . ARG A 1 98 ? 1.756 -14.883 -15.938 1 83.12 98 ARG A CA 1
ATOM 781 C C . ARG A 1 98 ? 0.499 -15.266 -15.164 1 83.12 98 ARG A C 1
ATOM 783 O O . ARG A 1 98 ? 0.504 -15.289 -13.93 1 83.12 98 ARG A O 1
ATOM 790 N N . GLN A 1 99 ? -0.522 -15.43 -15.844 1 79.31 99 GLN A N 1
ATOM 791 C CA . GLN A 1 99 ? -1.769 -15.812 -15.18 1 79.31 99 GLN A CA 1
ATOM 792 C C . GLN A 1 99 ? -1.729 -17.266 -14.727 1 79.31 99 GLN A C 1
ATOM 794 O O . GLN A 1 99 ? -2.119 -17.578 -13.602 1 79.31 99 GLN A O 1
ATOM 799 N N . GLY A 1 100 ? -1.062 -18.062 -15.383 1 73.69 100 GLY A N 1
ATOM 800 C CA . GLY A 1 100 ? -1.053 -19.484 -15.094 1 73.69 100 GLY A CA 1
ATOM 801 C C . GLY A 1 100 ? -2.441 -20.094 -15.031 1 73.69 100 GLY A C 1
ATOM 802 O O . GLY A 1 100 ? -3.439 -19.391 -15.195 1 73.69 100 GLY A O 1
ATOM 803 N N . SER A 1 101 ? -2.537 -21.438 -15.016 1 68.88 101 SER A N 1
ATOM 804 C CA . SER A 1 101 ? -3.818 -22.125 -14.938 1 68.88 101 SER A CA 1
ATOM 805 C C . SER A 1 101 ? -4.281 -22.266 -13.484 1 68.88 101 SER A C 1
ATOM 807 O O . SER A 1 101 ? -3.465 -22.484 -12.586 1 68.88 101 SER A O 1
ATOM 809 N N . ALA A 1 102 ? -5.5 -21.797 -13.203 1 63.19 102 ALA A N 1
ATOM 810 C CA . ALA A 1 102 ? -6.051 -22.016 -11.867 1 63.19 102 ALA A CA 1
ATOM 811 C C . ALA A 1 102 ? -6.336 -23.5 -11.633 1 63.19 102 ALA A C 1
ATOM 813 O O . ALA A 1 102 ? -6.332 -23.969 -10.492 1 63.19 102 ALA A O 1
ATOM 814 N N . ALA A 1 103 ? -6.609 -24.328 -12.656 1 58.56 103 ALA A N 1
ATOM 815 C CA . ALA A 1 103 ? -7.109 -25.703 -12.625 1 58.56 103 ALA A CA 1
ATOM 816 C C . ALA A 1 103 ? -5.957 -26.703 -12.562 1 58.56 103 ALA A C 1
ATOM 818 O O . ALA A 1 103 ? -6.156 -27.906 -12.789 1 58.56 103 ALA A O 1
ATOM 819 N N . GLY A 1 104 ? -4.984 -26.656 -11.641 1 56.5 104 GLY A N 1
ATOM 820 C CA . GLY A 1 104 ? -4.016 -27.656 -11.211 1 56.5 104 GLY A CA 1
ATOM 821 C C . GLY A 1 104 ? -3.035 -28.047 -12.305 1 56.5 104 GLY A C 1
ATOM 822 O O . GLY A 1 104 ? -2.031 -28.703 -12.039 1 56.5 104 GLY A O 1
ATOM 823 N N . GLY A 1 105 ? -3.268 -27.922 -13.523 1 52.88 105 GLY A N 1
ATOM 824 C CA . GLY A 1 105 ? -2.402 -28.531 -14.508 1 52.88 105 GLY A CA 1
ATOM 825 C C . GLY A 1 105 ? -1.511 -27.547 -15.234 1 52.88 105 GLY A C 1
ATOM 826 O O . GLY A 1 105 ? -0.625 -27.938 -15.992 1 52.88 105 GLY A O 1
ATOM 827 N N . GLY A 1 106 ? -1.668 -26.281 -15.078 1 56.84 106 GLY A N 1
ATOM 828 C CA . GLY A 1 106 ? -0.973 -25.312 -15.914 1 56.84 106 GLY A CA 1
ATOM 829 C C . GLY A 1 106 ? 0.04 -24.484 -15.156 1 56.84 106 GLY A C 1
ATOM 830 O O . GLY A 1 106 ? 0.379 -24.797 -14.016 1 56.84 106 GLY A O 1
ATOM 831 N N . GLU A 1 107 ? 0.713 -23.594 -15.805 1 65.75 107 GLU A N 1
ATOM 832 C CA . GLU A 1 107 ? 1.745 -22.688 -15.305 1 65.75 107 GLU A CA 1
ATOM 833 C C . GLU A 1 107 ? 1.242 -21.875 -14.109 1 65.75 107 GLU A C 1
ATOM 835 O O . GLU A 1 107 ? 0.079 -21.469 -14.078 1 65.75 107 GLU A O 1
ATOM 840 N N . ASP A 1 108 ? 2.092 -21.922 -13.039 1 77.94 108 ASP A N 1
ATOM 841 C CA . ASP A 1 108 ? 1.772 -21.203 -11.812 1 77.94 108 ASP A CA 1
ATOM 842 C C . ASP A 1 108 ? 1.606 -19.703 -12.086 1 77.94 108 ASP A C 1
ATOM 844 O O . ASP A 1 108 ? 2.137 -19.188 -13.07 1 77.94 108 ASP A O 1
ATOM 848 N N . HIS A 1 109 ? 0.709 -19.203 -11.492 1 92.19 109 HIS A N 1
ATOM 849 C CA . HIS A 1 109 ? 0.608 -17.734 -11.453 1 92.19 109 HIS A CA 1
ATOM 850 C C . HIS A 1 109 ? 1.897 -17.109 -10.938 1 92.19 109 HIS A C 1
ATOM 852 O O . HIS A 1 109 ? 2.311 -17.375 -9.805 1 92.19 109 HIS A O 1
ATOM 858 N N . LEU A 1 110 ? 2.611 -16.438 -11.773 1 95.5 110 LEU A N 1
ATOM 859 C CA . LEU A 1 110 ? 3.922 -15.883 -11.453 1 95.5 110 LEU A CA 1
ATOM 860 C C . LEU A 1 110 ? 3.824 -14.383 -11.164 1 95.5 110 LEU A C 1
ATOM 862 O O . LEU A 1 110 ? 3.312 -13.617 -11.984 1 95.5 110 LEU A O 1
ATOM 866 N N . LEU A 1 111 ? 4.324 -14.102 -10 1 96.19 111 LEU A N 1
ATOM 867 C CA . LEU A 1 111 ? 4.414 -12.695 -9.625 1 96.19 111 LEU A CA 1
ATOM 868 C C . LEU A 1 111 ? 5.871 -12.242 -9.531 1 96.19 111 LEU A C 1
ATOM 870 O O . LEU A 1 111 ? 6.668 -12.859 -8.828 1 96.19 111 LEU A O 1
ATOM 874 N N . LYS A 1 112 ? 6.188 -11.195 -10.234 1 95.75 112 LYS A N 1
ATOM 875 C CA . LYS A 1 112 ? 7.465 -10.516 -10.016 1 95.75 112 LYS A CA 1
ATOM 876 C C . LYS A 1 112 ? 7.402 -9.602 -8.797 1 95.75 112 LYS A C 1
ATOM 878 O O . LYS A 1 112 ? 6.453 -8.836 -8.633 1 95.75 112 LYS A O 1
ATOM 883 N N . VAL A 1 113 ? 8.438 -9.711 -7.965 1 96.56 113 VAL A N 1
ATOM 884 C CA . VAL A 1 113 ? 8.445 -8.914 -6.738 1 96.56 113 VAL A CA 1
ATOM 885 C C . VAL A 1 113 ? 9.625 -7.949 -6.754 1 96.56 113 VAL A C 1
ATOM 887 O O . VAL A 1 113 ? 10.734 -8.32 -7.148 1 96.56 113 VAL A O 1
ATOM 890 N N . GLU A 1 114 ? 9.375 -6.703 -6.387 1 95.5 114 GLU A N 1
ATOM 891 C CA . GLU A 1 114 ? 10.359 -5.684 -6.051 1 95.5 114 GLU A CA 1
ATOM 892 C C . GLU A 1 114 ? 10.133 -5.137 -4.645 1 95.5 114 GLU A C 1
ATOM 894 O O . GLU A 1 114 ? 9 -5.094 -4.168 1 95.5 114 GLU A O 1
ATOM 899 N N . VAL A 1 115 ? 11.25 -4.816 -4.02 1 95.69 115 VAL A N 1
ATOM 900 C CA . VAL A 1 115 ? 11.117 -4.352 -2.641 1 95.69 115 VAL A CA 1
ATOM 901 C C . VAL A 1 115 ? 11.773 -2.982 -2.488 1 95.69 115 VAL A C 1
ATOM 903 O O . VAL A 1 115 ? 12.891 -2.762 -2.973 1 95.69 115 VAL A O 1
ATOM 906 N N . ARG A 1 116 ? 11.039 -2.084 -1.906 1 93.56 116 ARG A N 1
ATOM 907 C CA . ARG A 1 116 ? 11.609 -0.844 -1.39 1 93.56 116 ARG A CA 1
ATOM 908 C C . ARG A 1 116 ? 11.844 -0.935 0.115 1 93.56 116 ARG A C 1
ATOM 910 O O . ARG A 1 116 ? 10.906 -1.125 0.885 1 93.56 116 ARG A O 1
ATOM 917 N N . LYS A 1 117 ? 13.07 -0.698 0.497 1 92.5 117 LYS A N 1
ATOM 918 C CA . LYS A 1 117 ? 13.391 -0.745 1.92 1 92.5 117 LYS A CA 1
ATOM 919 C C . LYS A 1 117 ? 12.898 0.508 2.637 1 92.5 117 LYS A C 1
ATOM 921 O O . LYS A 1 117 ? 12.633 1.529 2.002 1 92.5 117 LYS A O 1
ATOM 926 N N . ARG A 1 118 ? 12.844 0.323 3.906 1 87.25 118 ARG A N 1
ATOM 927 C CA . ARG A 1 118 ? 12.344 1.408 4.746 1 87.25 118 ARG A CA 1
ATOM 928 C C . ARG A 1 118 ? 13.148 2.688 4.516 1 87.25 118 ARG A C 1
ATOM 930 O O . ARG A 1 118 ? 12.594 3.789 4.574 1 87.25 118 ARG A O 1
ATOM 937 N N . ASP A 1 119 ? 14.32 2.57 4.246 1 84.56 119 ASP A N 1
ATOM 938 C CA . ASP A 1 119 ? 15.188 3.734 4.102 1 84.56 119 ASP A CA 1
ATOM 939 C C . ASP A 1 119 ? 15.078 4.332 2.699 1 84.56 119 ASP A C 1
ATOM 941 O O . ASP A 1 119 ? 15.75 5.316 2.383 1 84.56 119 ASP A O 1
ATOM 945 N N . GLY A 1 120 ? 14.312 3.691 1.851 1 84.69 120 GLY A N 1
ATOM 946 C CA . GLY A 1 120 ? 14.078 4.25 0.529 1 84.69 120 GLY A CA 1
ATOM 947 C C . GLY A 1 120 ? 14.844 3.535 -0.567 1 84.69 120 GLY A C 1
ATOM 948 O O . GLY A 1 120 ? 14.602 3.766 -1.754 1 84.69 120 GLY A O 1
ATOM 949 N N . SER A 1 121 ? 15.734 2.664 -0.172 1 84.69 121 SER A N 1
ATOM 950 C CA . SER A 1 121 ? 16.484 1.926 -1.183 1 84.69 121 SER A CA 1
ATOM 951 C C . SER A 1 121 ? 15.641 0.809 -1.79 1 84.69 121 SER A C 1
ATOM 953 O O . SER A 1 121 ? 14.641 0.389 -1.203 1 84.69 121 SER A O 1
ATOM 955 N N . PHE A 1 122 ? 15.992 0.399 -3.012 1 83.5 122 PHE A N 1
ATOM 956 C CA . PHE A 1 122 ? 15.219 -0.619 -3.711 1 83.5 122 PHE A CA 1
ATOM 957 C C . PHE A 1 122 ? 16.031 -1.89 -3.9 1 83.5 122 PHE A C 1
ATOM 959 O O . PHE A 1 122 ? 17.234 -1.825 -4.203 1 83.5 122 PHE A O 1
ATOM 966 N N . LEU A 1 123 ? 15.344 -3.002 -3.553 1 74.81 123 LEU A N 1
ATOM 967 C CA . LEU A 1 123 ? 15.844 -4.32 -3.924 1 74.81 123 LEU A CA 1
ATOM 968 C C . LEU A 1 123 ? 15.133 -4.84 -5.172 1 74.81 123 LEU A C 1
ATOM 970 O O . LEU A 1 123 ? 13.922 -5.039 -5.164 1 74.81 123 LEU A O 1
ATOM 974 N N . VAL A 1 124 ? 15.68 -4.805 -6.426 1 67.81 124 VAL A N 1
ATOM 975 C CA . VAL A 1 124 ? 15.055 -5.23 -7.672 1 67.81 124 VAL A CA 1
ATOM 976 C C . VAL A 1 124 ? 15.586 -6.602 -8.078 1 67.81 124 VAL A C 1
ATOM 978 O O . VAL A 1 124 ? 16.781 -6.875 -7.945 1 67.81 124 VAL A O 1
ATOM 981 N N . MET B 1 1 ? 10.305 14.938 21 1 24.78 1 MET B N 1
ATOM 982 C CA . MET B 1 1 ? 10.406 13.5 20.766 1 24.78 1 MET B CA 1
ATOM 983 C C . MET B 1 1 ? 10.516 13.195 19.281 1 24.78 1 MET B C 1
ATOM 985 O O . MET B 1 1 ? 9.766 13.742 18.469 1 24.78 1 MET B O 1
ATOM 989 N N . ASP B 1 2 ? 11.656 13.008 18.734 1 32.22 2 ASP B N 1
ATOM 990 C CA . ASP B 1 2 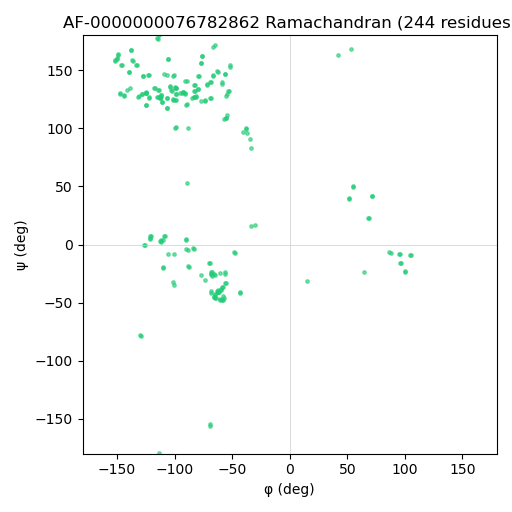? 11.969 12.656 17.344 1 32.22 2 ASP B CA 1
ATOM 991 C C . ASP B 1 2 ? 10.938 11.68 16.797 1 32.22 2 ASP B C 1
ATOM 993 O O . ASP B 1 2 ? 10.555 10.719 17.469 1 32.22 2 ASP B O 1
ATOM 997 N N . VAL B 1 3 ? 9.922 12.062 16.109 1 38.19 3 VAL B N 1
ATOM 998 C CA . VAL B 1 3 ? 8.914 11.156 15.586 1 38.19 3 VAL B CA 1
ATOM 999 C C . VAL B 1 3 ? 9.547 9.82 15.211 1 38.19 3 VAL B C 1
ATOM 1001 O O . VAL B 1 3 ? 10.5 9.781 14.43 1 38.19 3 VAL B O 1
ATOM 1004 N N . GLU B 1 4 ? 9.703 9.031 16.078 1 41.66 4 GLU B N 1
ATOM 1005 C CA . GLU B 1 4 ? 10.281 7.695 15.953 1 41.66 4 GLU B CA 1
ATOM 1006 C C . GLU B 1 4 ? 9.844 7.027 14.656 1 41.66 4 GLU B C 1
ATOM 1008 O O . GLU B 1 4 ? 8.672 7.098 14.273 1 41.66 4 GLU B O 1
ATOM 1013 N N . ASP B 1 5 ? 10.727 7.082 13.664 1 48.97 5 ASP B N 1
ATOM 1014 C CA . ASP B 1 5 ? 10.75 6.359 12.391 1 48.97 5 ASP B CA 1
ATOM 1015 C C . ASP B 1 5 ? 10.086 4.992 12.531 1 48.97 5 ASP B C 1
ATOM 1017 O O . ASP B 1 5 ? 10.477 4.039 11.844 1 48.97 5 ASP B O 1
ATOM 1021 N N . GLY B 1 6 ? 9.344 4.879 13.617 1 52.62 6 GLY B N 1
ATOM 1022 C CA . GLY B 1 6 ? 8.781 3.545 13.766 1 52.62 6 GLY B CA 1
ATOM 1023 C C . GLY B 1 6 ? 7.797 3.189 12.664 1 52.62 6 GLY B C 1
ATOM 1024 O O . GLY B 1 6 ? 7.574 3.977 11.742 1 52.62 6 GLY B O 1
ATOM 1025 N N . PRO B 1 7 ? 7.367 1.97 12.617 1 60.53 7 PRO B N 1
ATOM 1026 C CA . PRO B 1 7 ? 6.445 1.424 11.617 1 60.53 7 PRO B CA 1
ATOM 1027 C C . PRO B 1 7 ? 5.211 2.299 11.414 1 60.53 7 PRO B C 1
ATOM 1029 O O . PRO B 1 7 ? 4.586 2.248 10.352 1 60.53 7 PRO B O 1
ATOM 1032 N N . THR B 1 8 ? 5.102 3.334 12.258 1 76.5 8 THR B N 1
ATOM 1033 C CA . THR B 1 8 ? 3.889 4.137 12.133 1 76.5 8 THR B CA 1
ATOM 1034 C C . THR B 1 8 ? 4.215 5.531 11.609 1 76.5 8 THR B C 1
ATOM 1036 O O . THR B 1 8 ? 3.348 6.406 11.57 1 76.5 8 THR B O 1
ATOM 1039 N N . GLY B 1 9 ? 5.496 5.746 11.289 1 88.81 9 GLY B N 1
ATOM 1040 C CA . GLY B 1 9 ? 5.879 7.066 10.82 1 88.81 9 GLY B CA 1
ATOM 1041 C C . GLY B 1 9 ? 5.746 7.234 9.32 1 88.81 9 GLY B C 1
ATOM 1042 O O . GLY B 1 9 ? 6.055 8.297 8.781 1 88.81 9 GLY B O 1
ATOM 1043 N N . GLN B 1 10 ? 5.395 6.109 8.711 1 93.31 10 GLN B N 1
ATOM 1044 C CA . GLN B 1 10 ? 5.27 6.168 7.258 1 93.31 10 GLN B CA 1
ATOM 1045 C C . GLN B 1 10 ? 4.148 5.262 6.766 1 93.31 10 GLN B C 1
ATOM 1047 O O . GLN B 1 10 ? 3.732 4.34 7.465 1 93.31 10 GLN B O 1
ATOM 1052 N N . PHE B 1 11 ? 3.617 5.609 5.641 1 94.56 11 PHE B N 1
ATOM 1053 C CA . PHE B 1 11 ? 2.686 4.73 4.941 1 94.56 11 PHE B CA 1
ATOM 1054 C C . PHE B 1 11 ? 2.785 4.922 3.434 1 94.56 11 PHE B C 1
ATOM 1056 O O . PHE B 1 11 ? 3.434 5.859 2.963 1 94.56 11 PHE B O 1
ATOM 1063 N N . SER B 1 12 ? 2.25 3.932 2.721 1 94.69 12 SER B N 1
ATOM 1064 C CA . SER B 1 12 ? 2.213 4.031 1.266 1 94.69 12 SER B CA 1
ATOM 1065 C C . SER B 1 12 ? 0.833 3.68 0.722 1 94.69 12 SER B C 1
ATOM 1067 O O . SER B 1 12 ? 0.034 3.039 1.409 1 94.69 12 SER B O 1
ATOM 1069 N N . ALA B 1 13 ? 0.558 4.203 -0.383 1 95.81 13 ALA B N 1
ATOM 1070 C CA . ALA B 1 13 ? -0.678 3.887 -1.093 1 95.81 13 ALA B CA 1
ATOM 1071 C C . ALA B 1 13 ? -0.451 3.855 -2.602 1 95.81 13 ALA B C 1
ATOM 1073 O O . ALA B 1 13 ? 0.109 4.793 -3.172 1 95.81 13 ALA B O 1
ATOM 1074 N N . MET B 1 14 ? -0.894 2.748 -3.174 1 94 14 MET B N 1
ATOM 1075 C CA . MET B 1 14 ? -0.967 2.721 -4.633 1 94 14 MET B CA 1
ATOM 1076 C C . MET B 1 14 ? -2.252 3.375 -5.125 1 94 14 MET B C 1
ATOM 1078 O O . MET B 1 14 ? 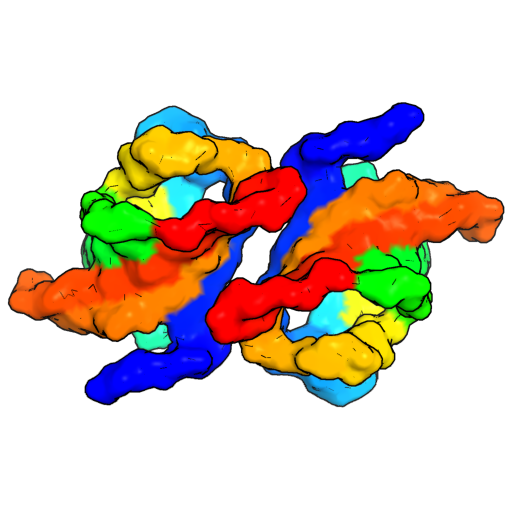-3.344 3.035 -4.664 1 94 14 MET B O 1
ATOM 1082 N N . LEU B 1 15 ? -2.117 4.242 -6.078 1 94.69 15 LEU B N 1
ATOM 1083 C CA . LEU B 1 15 ? -3.234 5.086 -6.488 1 94.69 15 LEU B CA 1
ATOM 1084 C C . LEU B 1 15 ? -4.152 4.34 -7.453 1 94.69 15 LEU B C 1
ATOM 1086 O O . LEU B 1 15 ? -3.68 3.627 -8.344 1 94.69 15 LEU B O 1
ATOM 1090 N N . ARG B 1 16 ? -5.402 4.559 -7.168 1 92.25 16 ARG B N 1
ATOM 1091 C CA . ARG B 1 16 ? -6.488 4.051 -8 1 92.25 16 ARG B CA 1
ATOM 1092 C C . ARG B 1 16 ? -7.27 5.191 -8.641 1 92.25 16 ARG B C 1
ATOM 1094 O O . ARG B 1 16 ? -6.988 6.363 -8.383 1 92.25 16 ARG B O 1
ATOM 1101 N N . LYS B 1 17 ? -8.234 4.797 -9.453 1 89.19 17 LYS B N 1
ATOM 1102 C CA . LYS B 1 17 ? -9.031 5.809 -10.141 1 89.19 17 LYS B CA 1
ATOM 1103 C C . LYS B 1 17 ? -9.719 6.738 -9.148 1 89.19 17 LYS B C 1
ATOM 1105 O O . LYS B 1 17 ? -9.781 7.949 -9.367 1 89.19 17 LYS B O 1
ATOM 1110 N N . CYS B 1 18 ? -10.148 6.203 -8.031 1 88.31 18 CYS B N 1
ATOM 1111 C CA . CYS B 1 18 ? -10.906 6.984 -7.062 1 88.31 18 CYS B CA 1
ATOM 1112 C C . CYS B 1 18 ? -10.023 8.023 -6.387 1 88.31 18 CYS B C 1
ATOM 1114 O O . CYS B 1 18 ? -10.523 9 -5.82 1 88.31 18 CYS B O 1
ATOM 1116 N N . ASN B 1 19 ? -8.719 7.832 -6.531 1 93.75 19 ASN B N 1
ATOM 1117 C CA . ASN B 1 19 ? -7.805 8.773 -5.898 1 93.75 19 ASN B CA 1
ATOM 1118 C C . ASN B 1 19 ? -7.516 9.969 -6.801 1 93.75 19 ASN B C 1
ATOM 1120 O O . ASN B 1 19 ? -6.953 10.969 -6.355 1 93.75 19 ASN B O 1
ATOM 1124 N N . LEU B 1 20 ? -7.746 9.922 -8.164 1 91 20 LEU B N 1
ATOM 1125 C CA . LEU B 1 20 ? -7.242 10.883 -9.141 1 91 20 LEU B CA 1
ATOM 1126 C C . LEU B 1 20 ? -8.391 11.531 -9.906 1 91 20 LEU B C 1
ATOM 1128 O O . LEU B 1 20 ? -8.164 12.344 -10.805 1 91 20 LEU B O 1
ATOM 1132 N N . GLY B 1 21 ? -9.586 11.359 -9.656 1 78.69 21 GLY B N 1
ATOM 1133 C CA . GLY B 1 21 ? -10.734 11.875 -10.391 1 78.69 21 GLY B CA 1
ATOM 1134 C C . GLY B 1 21 ? -10.898 13.375 -10.258 1 78.69 21 GLY B C 1
ATOM 1135 O O . GLY B 1 21 ? -9.914 14.109 -10.195 1 78.69 21 GLY B O 1
ATOM 1136 N N . MET B 1 22 ? -12.062 13.773 -10.445 1 79.06 22 MET B N 1
ATOM 1137 C CA . MET B 1 22 ? -12.367 15.203 -10.391 1 79.06 22 MET B CA 1
ATOM 1138 C C . MET B 1 22 ? -12.078 15.758 -9 1 79.06 22 MET B C 1
ATOM 1140 O O . MET B 1 22 ? -12.203 15.055 -8 1 79.06 22 MET B O 1
ATOM 1144 N N . LYS B 1 23 ? -11.695 17.016 -9.047 1 70.75 23 LYS B N 1
ATOM 1145 C CA . LYS B 1 23 ? -11.258 17.734 -7.863 1 70.75 23 LYS B CA 1
ATOM 1146 C C . LYS B 1 23 ? -12.156 17.453 -6.664 1 70.75 23 LYS B C 1
ATOM 1148 O O . LYS B 1 23 ? -11.672 17.156 -5.57 1 70.75 23 LYS B O 1
ATOM 1153 N N . GLN B 1 24 ? -13.422 17.406 -6.906 1 74.88 24 GLN B N 1
ATOM 1154 C CA . GLN B 1 24 ? -14.32 17.312 -5.766 1 74.88 24 GLN B CA 1
ATOM 1155 C C . GLN B 1 24 ? -14.602 15.852 -5.402 1 74.88 24 GLN B C 1
ATOM 1157 O O . GLN B 1 24 ? -15.227 15.57 -4.379 1 74.88 24 GLN B O 1
ATOM 1162 N N . GLU B 1 25 ? -13.953 14.953 -6.07 1 79 25 GLU B N 1
ATOM 1163 C CA . GLU B 1 25 ? -14.344 13.562 -5.855 1 79 25 GLU B CA 1
ATOM 1164 C C . GLU B 1 25 ? -13.141 12.703 -5.477 1 79 25 GLU B C 1
ATOM 1166 O O . GLU B 1 25 ? -13.289 11.531 -5.133 1 79 25 GLU B O 1
ATOM 1171 N N . GLN B 1 26 ? -12.047 13.367 -5.441 1 86.5 26 GLN B N 1
ATOM 1172 C CA . GLN B 1 26 ? -10.852 12.555 -5.215 1 86.5 26 GLN B CA 1
ATOM 1173 C C . GLN B 1 26 ? -10.359 12.703 -3.779 1 86.5 26 GLN B C 1
ATOM 1175 O O . GLN B 1 26 ? -10.453 13.773 -3.188 1 86.5 26 GLN B O 1
ATOM 1180 N N . TYR B 1 27 ? -9.992 11.594 -3.17 1 91.25 27 TYR B N 1
ATOM 1181 C CA . TYR B 1 27 ? -9.406 11.578 -1.835 1 91.25 27 TYR B CA 1
ATOM 1182 C C . TYR B 1 27 ? -8.445 10.406 -1.67 1 91.25 27 TYR B C 1
ATOM 1184 O O . TYR B 1 27 ? -8.43 9.484 -2.494 1 91.25 27 TYR B O 1
ATOM 1192 N N . LEU B 1 28 ? -7.633 10.523 -0.754 1 95.88 28 LEU B N 1
ATOM 1193 C CA . LEU B 1 28 ? -6.758 9.43 -0.353 1 95.88 28 LEU B CA 1
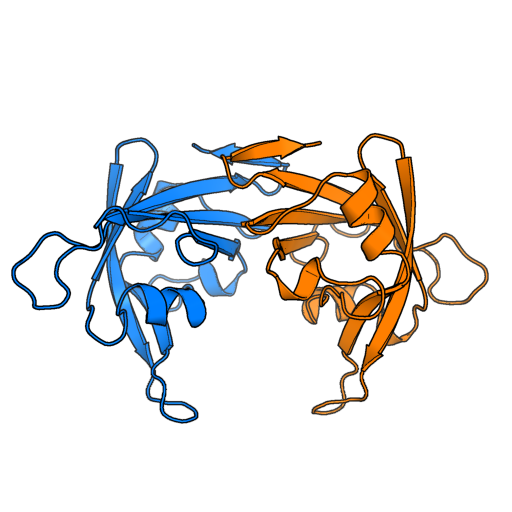ATOM 1194 C C . LEU B 1 28 ? -6.914 9.125 1.133 1 95.88 28 LEU B C 1
ATOM 1196 O O . LEU B 1 28 ? -6.645 9.984 1.979 1 95.88 28 LEU B O 1
ATOM 1200 N N . ASN B 1 29 ? -7.309 7.918 1.396 1 94.38 29 ASN B N 1
ATOM 1201 C CA . ASN B 1 29 ? -7.434 7.512 2.791 1 94.38 29 ASN B CA 1
ATOM 1202 C C . ASN B 1 29 ? -6.066 7.402 3.465 1 94.38 29 ASN B C 1
ATOM 1204 O O . ASN B 1 29 ? -5.113 6.906 2.865 1 94.38 29 ASN B O 1
ATOM 1208 N N . VAL B 1 30 ? -6.098 7.867 4.695 1 94.75 30 VAL B N 1
ATOM 1209 C CA . VAL B 1 30 ? -4.918 7.695 5.535 1 94.75 30 VAL B CA 1
ATOM 1210 C C . VAL B 1 30 ? -5.109 6.492 6.453 1 94.75 30 VAL B C 1
ATOM 1212 O O . VAL B 1 30 ? -6.148 6.355 7.102 1 94.75 30 VAL B O 1
ATOM 1215 N N . PRO B 1 31 ? -4.133 5.594 6.492 1 92.62 31 PRO B N 1
ATOM 1216 C CA . PRO B 1 31 ? -4.285 4.43 7.367 1 92.62 31 PRO B CA 1
ATOM 1217 C C . PRO B 1 31 ? -4.539 4.812 8.82 1 92.62 31 PRO B C 1
ATOM 1219 O O . PRO B 1 31 ? -3.943 5.77 9.32 1 92.62 31 PRO B O 1
ATOM 1222 N N . VAL B 1 32 ? -5.301 3.996 9.461 1 89.38 32 VAL B N 1
ATOM 1223 C CA . VAL B 1 32 ? -5.762 4.289 10.82 1 89.38 32 VAL B CA 1
ATOM 1224 C C . VAL B 1 32 ? -4.566 4.324 11.773 1 89.38 32 VAL B C 1
ATOM 1226 O O . VAL B 1 32 ? -4.48 5.203 12.633 1 89.38 32 VAL B O 1
ATOM 1229 N N . ASP B 1 33 ? -3.686 3.389 11.602 1 88.75 33 ASP B N 1
ATOM 1230 C CA . ASP B 1 33 ? -2.539 3.338 12.5 1 88.75 33 ASP B CA 1
ATOM 1231 C C . ASP B 1 3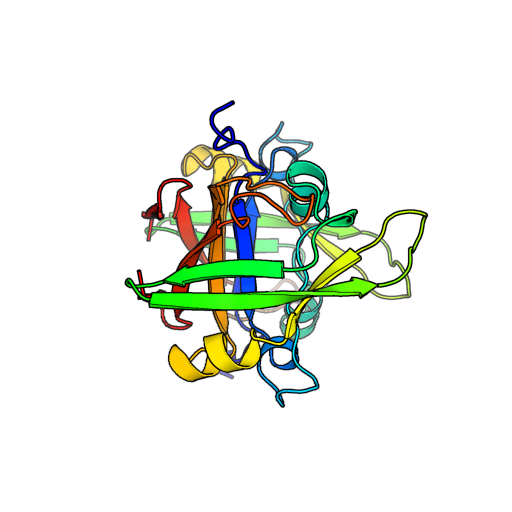3 ? -1.718 4.621 12.422 1 88.75 33 ASP B C 1
ATOM 1233 O O . ASP B 1 33 ? -1.237 5.125 13.438 1 88.75 33 ASP B O 1
ATOM 1237 N N . PHE B 1 34 ? -1.582 5.133 11.289 1 92.5 34 PHE B N 1
ATOM 1238 C CA . PHE B 1 34 ? -0.854 6.383 11.109 1 92.5 34 PHE B CA 1
ATOM 1239 C C . PHE B 1 34 ? -1.621 7.547 11.727 1 92.5 34 PHE B C 1
ATOM 1241 O O . PHE B 1 34 ? -1.026 8.43 12.352 1 92.5 34 PHE B O 1
ATOM 1248 N N . GLN B 1 35 ? -2.891 7.539 11.562 1 92.5 35 GLN B N 1
ATOM 1249 C CA . GLN B 1 35 ? -3.736 8.594 12.117 1 92.5 35 GLN B CA 1
ATOM 1250 C C . GLN B 1 35 ? -3.598 8.672 13.633 1 92.5 35 GLN B C 1
ATOM 1252 O O . GLN B 1 35 ? -3.449 9.758 14.195 1 92.5 35 GLN B O 1
ATOM 1257 N N . LEU B 1 36 ? -3.686 7.539 14.172 1 89.69 36 LEU B N 1
ATOM 1258 C CA . LEU B 1 36 ? -3.598 7.465 15.625 1 89.69 36 LEU B CA 1
ATOM 1259 C C . LEU B 1 36 ? -2.236 7.949 16.109 1 89.69 36 LEU B C 1
ATOM 1261 O O . LEU B 1 36 ? -2.154 8.727 17.062 1 89.69 36 LEU B O 1
ATOM 1265 N N . ALA B 1 37 ? -1.273 7.551 15.367 1 90.25 37 ALA B N 1
ATOM 1266 C CA . ALA B 1 37 ? 0.088 7.895 15.773 1 90.25 37 ALA B CA 1
ATOM 1267 C C . ALA B 1 37 ? 0.334 9.398 15.656 1 90.25 37 ALA B C 1
ATOM 1269 O O . ALA B 1 37 ? 1.142 9.961 16.391 1 90.25 37 ALA B O 1
ATOM 1270 N N . HIS B 1 38 ? -0.398 10.055 14.797 1 91.94 38 HIS B N 1
ATOM 1271 C CA . HIS B 1 38 ? -0.061 11.445 14.516 1 91.94 38 HIS B CA 1
ATOM 1272 C C . HIS B 1 38 ? -1.227 12.367 14.844 1 91.94 38 HIS B C 1
ATOM 1274 O O . HIS B 1 38 ? -1.223 13.539 14.453 1 91.94 38 HIS B O 1
ATOM 1280 N N . GLY B 1 39 ? -2.303 11.883 15.461 1 90.38 39 GLY B N 1
ATOM 1281 C CA . GLY B 1 39 ? -3.383 12.695 15.992 1 90.38 39 GLY B CA 1
ATOM 1282 C C . GLY B 1 39 ? -4.242 13.32 14.914 1 90.38 39 GLY B C 1
ATOM 1283 O O . GLY B 1 39 ? -4.562 14.508 14.977 1 90.38 39 GLY B O 1
ATOM 1284 N N . TYR B 1 40 ? -4.527 12.586 13.945 1 91.81 40 TYR B N 1
ATOM 1285 C CA . TYR B 1 40 ? -5.25 13.133 12.805 1 91.81 40 TYR B CA 1
ATOM 1286 C C . TYR B 1 40 ? -6.676 13.508 13.195 1 91.81 40 TYR B C 1
ATOM 1288 O O . TYR B 1 40 ? -7.316 14.312 12.516 1 91.81 40 TYR B O 1
ATOM 1296 N N . ALA B 1 41 ? -7.203 12.945 14.188 1 88.62 41 ALA B N 1
ATOM 1297 C CA . ALA B 1 41 ? -8.555 13.273 14.641 1 88.62 41 ALA B CA 1
ATOM 1298 C C . ALA B 1 41 ? -8.68 14.766 14.945 1 88.62 41 ALA B C 1
ATOM 1300 O O . ALA B 1 41 ? -9.75 15.352 14.789 1 88.62 41 ALA B O 1
ATOM 1301 N N . GLU B 1 42 ? -7.598 15.406 15.258 1 89.62 42 GLU B N 1
ATOM 1302 C CA . GLU B 1 42 ? -7.633 16.797 15.688 1 89.62 42 GLU B CA 1
ATOM 1303 C C . GLU B 1 42 ? -6.992 17.719 14.656 1 89.62 42 GLU B C 1
ATOM 1305 O O . GLU B 1 42 ? -6.871 18.922 14.875 1 89.62 42 GLU B O 1
ATOM 1310 N N . ARG B 1 43 ? -6.586 17.109 13.586 1 91.06 43 ARG B N 1
ATOM 1311 C CA . ARG B 1 43 ? -5.91 17.906 12.562 1 91.06 43 ARG B CA 1
ATOM 1312 C C . ARG B 1 43 ? -6.859 18.25 11.422 1 91.06 43 ARG B C 1
ATOM 1314 O O . ARG B 1 43 ? -7.715 17.438 11.047 1 91.06 43 ARG B O 1
ATOM 1321 N N . SER B 1 44 ? -6.609 19.484 10.891 1 92.25 44 SER B N 1
ATOM 1322 C CA . SER B 1 44 ? -7.473 19.906 9.789 1 92.25 44 SER B CA 1
ATOM 1323 C C . SER B 1 44 ? -6.711 19.938 8.469 1 92.25 44 SER B C 1
ATOM 1325 O O . SER B 1 44 ? -7.316 19.938 7.395 1 92.25 44 SER B O 1
ATOM 1327 N N . LYS B 1 45 ? -5.41 20 8.586 1 94.06 45 LYS B N 1
ATOM 1328 C CA . LYS B 1 45 ? -4.598 20.094 7.383 1 94.06 45 LYS B CA 1
ATOM 1329 C C . LYS B 1 45 ? -3.215 19.484 7.602 1 94.06 45 LYS B C 1
ATOM 1331 O O . LYS B 1 45 ? -2.773 19.328 8.742 1 94.06 45 LYS B O 1
ATOM 1336 N N . VAL B 1 46 ? -2.652 19.141 6.504 1 95.19 46 VAL B N 1
ATOM 1337 C CA . VAL B 1 46 ? -1.266 18.688 6.477 1 95.19 46 VAL B CA 1
ATOM 1338 C C . VAL B 1 46 ? -0.531 19.344 5.309 1 95.19 46 VAL B C 1
ATOM 1340 O O . VAL B 1 46 ? -1.16 19.828 4.363 1 95.19 46 VAL B O 1
ATOM 1343 N N . GLU B 1 47 ? 0.741 19.391 5.434 1 96.38 47 GLU B N 1
ATOM 1344 C CA . GLU B 1 47 ? 1.593 19.844 4.34 1 96.38 47 GLU B CA 1
ATOM 1345 C C . GLU B 1 47 ? 2.34 18.688 3.691 1 96.38 47 GLU B C 1
ATOM 1347 O O . GLU B 1 47 ? 3.016 17.922 4.375 1 96.38 47 GLU B O 1
ATOM 1352 N N . LEU B 1 48 ? 2.184 18.594 2.383 1 96.88 48 LEU B N 1
ATOM 1353 C CA . LEU B 1 48 ? 2.959 17.625 1.609 1 96.88 48 LEU B CA 1
ATOM 1354 C C . LEU B 1 48 ? 4.164 18.297 0.958 1 96.88 48 LEU B C 1
ATOM 1356 O O . LEU B 1 48 ? 4.043 19.391 0.397 1 96.88 48 LEU B O 1
ATOM 1360 N N . ARG B 1 49 ? 5.262 17.672 1.063 1 96.44 49 ARG B N 1
ATOM 1361 C CA . ARG B 1 49 ? 6.477 18.172 0.432 1 96.44 49 ARG B CA 1
ATOM 1362 C C . ARG B 1 49 ? 7.066 17.141 -0.524 1 96.44 49 ARG B C 1
ATOM 1364 O O . ARG B 1 49 ? 7.273 15.992 -0.15 1 96.44 49 ARG B O 1
ATOM 1371 N N . MET B 1 50 ? 7.266 17.594 -1.723 1 96.12 50 MET B N 1
ATOM 1372 C CA . MET B 1 50 ? 7.887 16.75 -2.748 1 96.12 50 MET B CA 1
ATOM 1373 C C . MET B 1 50 ? 8.727 17.594 -3.701 1 96.12 50 MET B C 1
ATOM 1375 O O . MET B 1 50 ? 8.258 18.609 -4.211 1 96.12 50 MET B O 1
ATOM 1379 N N . ARG B 1 51 ? 9.93 17.125 -3.885 1 94.44 51 ARG B N 1
ATOM 1380 C CA . ARG B 1 51 ? 10.836 17.75 -4.832 1 94.44 51 ARG B CA 1
ATOM 1381 C C . ARG B 1 51 ? 10.93 19.25 -4.586 1 94.44 51 ARG B C 1
ATOM 1383 O O . ARG B 1 51 ? 10.852 20.047 -5.523 1 94.44 51 ARG B O 1
ATOM 1390 N N . GLY B 1 52 ? 10.945 19.656 -3.373 1 92.81 52 GLY B N 1
ATOM 1391 C CA . GLY B 1 52 ? 11.227 21.031 -2.984 1 92.81 52 GLY B CA 1
ATOM 1392 C C . GLY B 1 52 ? 9.984 21.906 -2.967 1 92.81 52 GLY B C 1
ATOM 1393 O O . GLY B 1 52 ? 10.047 23.078 -2.586 1 92.81 52 GLY B O 1
ATOM 1394 N N . LYS B 1 53 ? 8.938 21.438 -3.389 1 96.56 53 LYS B N 1
ATOM 1395 C CA . LYS B 1 53 ? 7.688 22.188 -3.385 1 96.56 53 LYS B CA 1
ATOM 1396 C C . LYS B 1 53 ? 6.746 21.672 -2.297 1 96.56 53 LYS B C 1
ATOM 1398 O O . LYS B 1 53 ? 6.887 20.547 -1.826 1 96.56 53 LYS B O 1
ATOM 1403 N N . SER B 1 54 ? 5.824 22.547 -1.962 1 96.06 54 SER B N 1
ATOM 1404 C CA . SER B 1 54 ? 4.898 22.234 -0.879 1 96.06 54 SER B CA 1
ATOM 1405 C C . SER B 1 54 ? 3.449 22.406 -1.32 1 96.06 54 SER B C 1
ATOM 1407 O O . SER B 1 54 ? 3.139 23.297 -2.111 1 96.06 54 SER B O 1
ATOM 1409 N N . TRP B 1 55 ? 2.562 21.547 -0.797 1 96.94 55 TRP B N 1
ATOM 1410 C CA . TRP B 1 55 ? 1.122 21.609 -1.02 1 96.94 55 TRP B CA 1
ATOM 1411 C C . TRP B 1 55 ? 0.362 21.5 0.298 1 96.94 55 TRP B C 1
ATOM 1413 O O . TRP B 1 55 ? 0.606 20.594 1.092 1 96.94 55 TRP B O 1
ATOM 1423 N N . LEU B 1 56 ? -0.456 22.391 0.519 1 95.62 56 LEU B N 1
ATOM 1424 C CA . LEU B 1 56 ? -1.365 22.297 1.655 1 95.62 56 LEU B CA 1
ATOM 1425 C C . LEU B 1 56 ? -2.574 21.438 1.309 1 95.62 56 LEU B C 1
ATOM 1427 O O . LEU B 1 56 ? -3.242 21.672 0.299 1 95.62 56 LEU B O 1
ATOM 1431 N N . VAL B 1 57 ? -2.814 20.422 2.172 1 95.5 57 VAL B N 1
ATOM 1432 C CA . VAL B 1 57 ? -3.918 19.484 1.93 1 95.5 57 VAL B CA 1
ATOM 1433 C C . VAL B 1 57 ? -4.84 19.453 3.145 1 95.5 57 VAL B C 1
ATOM 1435 O O . VAL B 1 57 ? -4.387 19.25 4.273 1 95.5 57 VAL B O 1
ATOM 1438 N N . HIS B 1 58 ? -6.129 19.609 2.85 1 94.06 58 HIS B N 1
ATOM 1439 C CA . HIS B 1 58 ? -7.117 19.562 3.924 1 94.06 58 HIS B CA 1
ATOM 1440 C C . HIS B 1 58 ? -7.613 18.141 4.16 1 94.06 58 HIS B C 1
ATOM 1442 O O . HIS B 1 58 ? -7.836 17.391 3.205 1 94.06 58 HIS B O 1
ATOM 1448 N N . LEU B 1 59 ? -7.766 17.906 5.465 1 93.94 59 LEU B N 1
ATOM 1449 C CA . LEU B 1 59 ? -8.25 16.578 5.871 1 93.94 59 LEU B CA 1
ATOM 1450 C C . LEU B 1 59 ? -9.773 16.578 5.961 1 93.94 59 LEU B C 1
ATOM 1452 O O . LEU B 1 59 ? -10.375 17.5 6.508 1 93.94 59 LEU B O 1
ATOM 1456 N N . LYS B 1 60 ? -10.312 15.586 5.336 1 93.19 60 LYS B N 1
ATOM 1457 C CA . LYS B 1 60 ? -11.719 15.273 5.559 1 93.19 60 LYS B CA 1
ATOM 1458 C C . LYS B 1 60 ? -11.883 14.188 6.617 1 93.19 60 LYS B C 1
ATOM 1460 O O . LYS B 1 60 ? -11.219 13.148 6.555 1 93.19 60 LYS B O 1
ATOM 1465 N N . HIS B 1 61 ? -12.773 14.5 7.57 1 92.44 61 HIS B N 1
ATOM 1466 C CA . HIS B 1 61 ? -13.047 13.539 8.625 1 92.44 61 HIS B CA 1
ATOM 1467 C C . HIS B 1 61 ? -14.414 12.891 8.438 1 92.44 61 HIS B C 1
ATOM 1469 O O . HIS B 1 61 ? -15.422 13.586 8.273 1 92.44 61 HIS B O 1
ATOM 1475 N N . ASN B 1 62 ? -14.258 11.602 8.258 1 87.69 62 ASN B N 1
ATOM 1476 C CA . ASN B 1 62 ? -15.523 10.867 8.188 1 87.69 62 ASN B CA 1
ATOM 1477 C C . ASN B 1 62 ? -15.938 10.336 9.555 1 87.69 62 ASN B C 1
ATOM 1479 O O . ASN B 1 62 ? -15.094 9.875 10.328 1 87.69 62 ASN B O 1
ATOM 1483 N N . PRO B 1 63 ? -17.297 10.703 9.711 1 75.38 63 PRO B N 1
ATOM 1484 C CA . PRO B 1 63 ? -17.797 10.258 11.008 1 75.38 63 PRO B CA 1
ATOM 1485 C C . PRO B 1 63 ? -17.531 8.773 11.266 1 75.38 63 PRO B C 1
ATOM 1487 O O . PRO B 1 63 ? -17.438 7.988 10.312 1 75.38 63 PRO B O 1
ATOM 1490 N N . LYS B 1 64 ? -17.438 8.516 12.555 1 65.44 64 LYS B N 1
ATOM 1491 C CA . LYS B 1 64 ? -16.953 7.332 13.25 1 65.44 64 LYS B CA 1
ATOM 1492 C C . LYS B 1 64 ? -17.688 6.074 12.797 1 65.44 64 LYS B C 1
ATOM 1494 O O . LYS B 1 64 ? -18.906 6.078 12.68 1 65.44 64 LYS B O 1
ATOM 1499 N N . THR B 1 65 ? -16.984 5.324 12.109 1 60.5 65 THR B N 1
ATOM 1500 C CA . THR B 1 65 ? -17.422 3.93 12.156 1 60.5 65 THR B CA 1
ATOM 1501 C C . THR B 1 65 ? -16.719 3.189 13.297 1 60.5 65 THR B C 1
ATOM 1503 O O . THR B 1 65 ? -15.484 3.203 13.383 1 60.5 65 THR B O 1
ATOM 1506 N N . GLY B 1 66 ? -17.406 2.623 14.289 1 63.94 66 GLY B N 1
ATOM 1507 C CA . GLY B 1 66 ? -16.875 1.889 15.43 1 63.94 66 GLY B CA 1
ATOM 1508 C C . GLY B 1 66 ? -16.125 2.77 16.406 1 63.94 66 GLY B C 1
ATOM 1509 O O . GLY B 1 66 ? -15.188 2.316 17.062 1 63.94 66 GLY B O 1
ATOM 1510 N N . GLY B 1 67 ? -16.406 4.234 16.438 1 65.12 67 GLY B N 1
ATOM 1511 C CA . GLY B 1 67 ? -15.891 5.164 17.422 1 65.12 67 GLY B CA 1
ATOM 1512 C C . GLY B 1 67 ? -14.625 5.871 16.969 1 65.12 67 GLY B C 1
ATOM 1513 O O . GLY B 1 67 ? -14.07 6.699 17.703 1 65.12 67 GLY B O 1
ATOM 1514 N N . ARG B 1 68 ? -14.133 5.383 15.82 1 72.81 68 ARG B N 1
ATOM 1515 C CA . ARG B 1 68 ? -12.914 6.074 15.414 1 72.81 68 ARG B CA 1
ATOM 1516 C C . ARG B 1 68 ? -13.133 6.836 14.109 1 72.81 68 ARG B C 1
ATOM 1518 O O . ARG B 1 68 ? -13.695 6.293 13.156 1 72.81 68 ARG B O 1
ATOM 1525 N N . SER B 1 69 ? -12.82 8.078 14.117 1 80.25 69 SER B N 1
ATOM 1526 C CA . SER B 1 69 ? -12.914 8.898 12.914 1 80.25 69 SER B CA 1
ATOM 1527 C C . SER B 1 69 ? -11.812 8.547 11.914 1 80.25 69 SER B C 1
ATOM 1529 O O . SER B 1 69 ? -10.703 8.188 12.305 1 80.25 69 SER B O 1
ATOM 1531 N N . ARG B 1 70 ? -12.211 8.484 10.68 1 90.06 70 ARG B N 1
ATOM 1532 C CA . ARG B 1 70 ? -11.25 8.258 9.609 1 90.06 70 ARG B CA 1
ATOM 1533 C C . ARG B 1 70 ? -10.938 9.547 8.867 1 90.06 70 ARG B C 1
ATOM 1535 O O . ARG B 1 70 ? -11.836 10.352 8.602 1 90.06 70 ARG B O 1
ATOM 1542 N N . ALA B 1 71 ? -9.703 9.773 8.688 1 93.38 71 ALA B N 1
ATOM 1543 C CA . ALA B 1 71 ? -9.266 10.977 7.98 1 93.38 71 ALA B CA 1
ATOM 1544 C C . ALA B 1 71 ? -8.758 10.633 6.586 1 93.38 71 ALA B C 1
ATOM 1546 O O . ALA B 1 71 ? -8.188 9.562 6.371 1 93.38 71 ALA B O 1
ATOM 1547 N N . SER B 1 72 ? -8.984 11.547 5.617 1 95.5 72 SER B N 1
ATOM 1548 C CA . SER B 1 72 ? -8.508 11.414 4.246 1 95.5 72 SER B CA 1
ATOM 1549 C C . SER B 1 72 ? -7.996 12.742 3.705 1 95.5 72 SER B C 1
ATOM 1551 O O . SER B 1 72 ? -8.469 13.805 4.102 1 95.5 72 SER B O 1
ATOM 1553 N N . PHE B 1 73 ? -7 12.609 2.811 1 96.62 73 PHE B N 1
ATOM 1554 C CA . PHE B 1 73 ? -6.617 13.773 2.023 1 96.62 73 PHE B CA 1
ATOM 1555 C C . PHE B 1 73 ? -7.715 14.141 1.03 1 96.62 73 PHE B C 1
ATOM 1557 O O . PHE B 1 73 ? -8.102 13.32 0.194 1 96.62 73 PHE B O 1
ATOM 1564 N N . ARG B 1 74 ? -8.133 15.328 1.07 1 93.12 74 ARG B N 1
ATOM 1565 C CA . ARG B 1 74 ? -9.258 15.68 0.207 1 93.12 74 ARG B CA 1
ATOM 1566 C C . ARG B 1 74 ? -8.945 16.938 -0.598 1 93.12 74 ARG B C 1
ATOM 1568 O O . ARG B 1 74 ? -8.414 16.859 -1.707 1 93.12 74 ARG B O 1
ATOM 1575 N N . TYR B 1 75 ? -9.086 18.156 0.146 1 89.12 75 TYR B N 1
ATOM 1576 C CA . TYR B 1 75 ? -8.859 19.406 -0.566 1 89.12 75 TYR B CA 1
ATOM 1577 C C . TYR B 1 75 ? -7.371 19.719 -0.667 1 89.12 75 TYR B C 1
ATOM 1579 O O . TYR B 1 75 ? -6.66 19.719 0.342 1 89.12 75 TYR B O 1
ATOM 1587 N N . GLY B 1 76 ? -6.871 19.969 -1.876 1 93.25 76 GLY B N 1
ATOM 1588 C CA . GLY B 1 76 ? -5.449 20.156 -2.131 1 93.25 76 GLY B CA 1
ATOM 1589 C C . GLY B 1 76 ? -4.785 18.906 -2.705 1 93.25 76 GLY B C 1
ATOM 1590 O O . GLY B 1 76 ? -3.746 19.016 -3.361 1 93.25 76 GLY B O 1
ATOM 1591 N N . TRP B 1 77 ? -5.414 17.797 -2.439 1 96.31 77 TRP B N 1
ATOM 1592 C CA . TRP B 1 77 ? -4.895 16.547 -2.963 1 96.31 77 TRP B CA 1
ATOM 1593 C C . TRP B 1 77 ? -4.895 16.547 -4.488 1 96.31 77 TRP B C 1
ATOM 1595 O O . TRP B 1 77 ? -3.904 16.172 -5.117 1 96.31 77 TRP B O 1
ATOM 1605 N N . HIS B 1 78 ? -5.992 17.094 -4.984 1 94.94 78 HIS B N 1
ATOM 1606 C CA . HIS B 1 78 ? -6.098 17.125 -6.438 1 94.94 78 HIS B CA 1
ATOM 1607 C C . HIS B 1 78 ? -4.957 17.922 -7.062 1 94.94 78 HIS B C 1
ATOM 1609 O O . HIS B 1 78 ? -4.324 17.469 -8.016 1 94.94 78 HIS B O 1
ATOM 1615 N N . GLN B 1 79 ? -4.715 19.094 -6.523 1 94.88 79 GLN B N 1
ATOM 1616 C CA . GLN B 1 79 ? -3.658 19.938 -7.07 1 94.88 79 GLN B CA 1
ATOM 1617 C C . GLN B 1 79 ? -2.295 19.266 -6.953 1 94.88 79 GLN B C 1
ATOM 1619 O O . GLN B 1 79 ? -1.472 19.359 -7.867 1 94.88 79 GLN B O 1
ATOM 1624 N N . PHE B 1 80 ? -2.088 18.609 -5.852 1 96.38 80 PHE B N 1
ATOM 1625 C CA . PHE B 1 80 ? -0.854 17.859 -5.676 1 96.38 80 PHE B CA 1
ATOM 1626 C C . PHE B 1 80 ? -0.697 16.812 -6.781 1 96.38 80 PHE B C 1
ATOM 1628 O O . PHE B 1 80 ? 0.374 16.688 -7.379 1 96.38 80 PHE B O 1
ATOM 1635 N N . CYS B 1 81 ? -1.768 16.125 -7.051 1 96.31 81 CYS B N 1
ATOM 1636 C CA . CYS B 1 81 ? -1.735 15.07 -8.062 1 96.31 81 CYS B CA 1
ATOM 1637 C C . CYS B 1 81 ? -1.48 15.648 -9.445 1 96.31 81 CYS B C 1
ATOM 1639 O O . CYS B 1 81 ? -0.641 15.141 -10.195 1 96.31 81 CYS B O 1
ATOM 1641 N N . VAL B 1 82 ? -2.158 16.688 -9.742 1 95.19 82 VAL B N 1
ATOM 1642 C CA . VAL B 1 82 ? -2.049 17.312 -11.062 1 95.19 82 VAL B CA 1
ATOM 1643 C C . VAL B 1 82 ? -0.641 17.875 -11.25 1 95.19 82 VAL B C 1
ATOM 1645 O O . VAL B 1 82 ? 0.006 17.609 -12.266 1 95.19 82 VAL B O 1
ATOM 1648 N N . ASP B 1 83 ? -0.125 18.562 -10.258 1 95.25 83 ASP B N 1
ATOM 1649 C CA . ASP B 1 83 ? 1.177 19.219 -10.359 1 95.25 83 ASP B CA 1
ATOM 1650 C C . ASP B 1 83 ? 2.297 18.188 -10.5 1 95.25 83 ASP B C 1
ATOM 1652 O O . ASP B 1 83 ? 3.342 18.484 -11.086 1 95.25 83 ASP B O 1
ATOM 1656 N N . ASN B 1 84 ? 2.037 17 -10.008 1 95.31 84 ASN B N 1
ATOM 1657 C CA . ASN B 1 84 ? 3.088 15.992 -10.039 1 95.31 84 ASN B CA 1
ATOM 1658 C C . ASN B 1 84 ? 2.777 14.891 -11.047 1 95.31 84 ASN B C 1
ATOM 1660 O O . ASN B 1 84 ? 3.438 13.852 -11.055 1 95.31 84 ASN B O 1
ATOM 1664 N N . ALA B 1 85 ? 1.747 15.031 -11.836 1 94.62 85 ALA B N 1
ATOM 1665 C CA . ALA B 1 85 ? 1.355 14.125 -12.914 1 94.62 85 ALA B CA 1
ATOM 1666 C C . ALA B 1 85 ? 1.196 12.695 -12.406 1 94.62 85 ALA B C 1
ATOM 1668 O O . ALA B 1 85 ? 1.761 11.758 -12.977 1 94.62 85 ALA B O 1
ATOM 1669 N N . LEU B 1 86 ? 0.464 12.625 -11.336 1 94.88 86 LEU B N 1
ATOM 1670 C CA . LEU B 1 86 ? 0.236 11.297 -10.773 1 94.88 86 LEU B CA 1
ATOM 1671 C C . LEU B 1 86 ? -0.839 10.555 -11.555 1 94.88 86 LEU B C 1
ATOM 1673 O O . LEU B 1 86 ? -1.775 11.164 -12.07 1 94.88 86 LEU B O 1
ATOM 1677 N N . GLY B 1 87 ? -0.686 9.234 -11.688 1 93.31 87 GLY B N 1
ATOM 1678 C CA . GLY B 1 87 ? -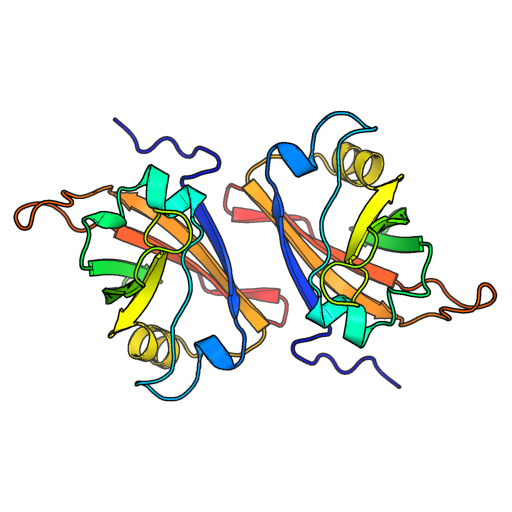1.625 8.375 -12.398 1 93.31 87 GLY B CA 1
ATOM 1679 C C . GLY B 1 87 ? -1.9 7.07 -11.68 1 93.31 87 GLY B C 1
ATOM 1680 O O . GLY B 1 87 ? -1.23 6.742 -10.695 1 93.31 87 GLY B O 1
ATOM 1681 N N . VAL B 1 88 ? -2.938 6.441 -12.188 1 91.88 88 VAL B N 1
ATOM 1682 C CA . VAL B 1 88 ? -3.299 5.133 -11.656 1 91.88 88 VAL B CA 1
ATOM 1683 C C . VAL B 1 88 ? -2.084 4.207 -11.695 1 91.88 88 VAL B C 1
ATOM 1685 O O . VAL B 1 88 ? -1.378 4.141 -12.703 1 91.88 88 VAL B O 1
ATOM 1688 N N . GLY B 1 89 ? -1.83 3.527 -10.539 1 91.88 89 GLY B N 1
ATOM 1689 C CA . GLY B 1 89 ? -0.718 2.592 -10.461 1 91.88 89 GLY B CA 1
ATOM 1690 C C . GLY B 1 89 ? 0.535 3.201 -9.867 1 91.88 89 GLY B C 1
ATOM 1691 O O . GLY B 1 89 ? 1.478 2.486 -9.523 1 91.88 89 GLY B O 1
ATOM 1692 N N . ASP B 1 90 ? 0.614 4.52 -9.789 1 94.25 90 ASP B N 1
ATOM 1693 C CA . ASP B 1 90 ? 1.697 5.148 -9.039 1 94.25 90 ASP B CA 1
ATOM 1694 C C . ASP B 1 90 ? 1.578 4.852 -7.547 1 94.25 90 ASP B C 1
ATOM 1696 O O . ASP B 1 90 ? 0.47 4.719 -7.02 1 94.25 90 ASP B O 1
ATOM 1700 N N . THR B 1 91 ? 2.682 4.703 -6.863 1 95.12 91 THR B N 1
ATOM 1701 C CA . THR B 1 91 ? 2.682 4.516 -5.414 1 95.12 91 THR B CA 1
ATOM 1702 C C . THR B 1 91 ? 3.289 5.723 -4.711 1 95.12 91 THR B C 1
ATOM 1704 O O . THR B 1 91 ? 4.391 6.16 -5.055 1 95.12 91 THR B O 1
ATOM 1707 N N . CYS B 1 92 ? 2.525 6.234 -3.783 1 96.38 92 CYS B N 1
ATOM 1708 C CA . CYS B 1 92 ? 3.006 7.344 -2.969 1 96.38 92 CYS B CA 1
ATOM 1709 C C . CYS B 1 92 ? 3.506 6.848 -1.615 1 96.38 92 CYS B C 1
ATOM 1711 O O . CYS B 1 92 ? 2.848 6.035 -0.965 1 96.38 92 CYS B O 1
ATOM 1713 N N . PHE B 1 93 ? 4.688 7.379 -1.218 1 95.38 93 PHE B N 1
ATOM 1714 C CA . PHE B 1 93 ? 5.254 7.145 0.105 1 95.38 93 PHE B CA 1
ATOM 1715 C C . PHE B 1 93 ? 5.223 8.414 0.943 1 95.38 93 PHE B C 1
ATOM 1717 O O . PHE B 1 93 ? 5.75 9.453 0.53 1 95.38 93 PHE B O 1
ATOM 1724 N N . PHE B 1 94 ? 4.562 8.273 2.09 1 95.75 94 PHE B N 1
ATOM 1725 C CA . PHE B 1 94 ? 4.453 9.406 2.996 1 95.75 94 PHE B CA 1
ATOM 1726 C C . PHE B 1 94 ? 5.25 9.164 4.27 1 95.75 94 PHE B C 1
ATOM 1728 O O . PHE B 1 94 ? 5.102 8.117 4.91 1 95.75 94 PHE B O 1
ATOM 1735 N N . ARG B 1 95 ? 6.059 10.133 4.566 1 94.25 95 ARG B N 1
ATOM 1736 C CA . ARG B 1 95 ? 6.824 10.062 5.809 1 94.25 95 ARG B CA 1
ATOM 1737 C C . ARG B 1 95 ? 6.652 11.344 6.621 1 94.25 95 ARG B C 1
ATOM 1739 O O . ARG B 1 95 ? 6.863 12.445 6.109 1 94.25 95 ARG B O 1
ATOM 1746 N N . ALA B 1 96 ? 6.305 11.109 7.906 1 94.25 96 ALA B N 1
ATOM 1747 C CA . ALA B 1 96 ? 6.172 12.273 8.781 1 94.25 96 ALA B CA 1
ATOM 1748 C C . ALA B 1 96 ? 7.539 12.844 9.141 1 94.25 96 ALA B C 1
ATOM 1750 O O . ALA B 1 96 ? 8.398 12.125 9.656 1 94.25 96 ALA B O 1
ATOM 1751 N N . LEU B 1 97 ? 7.688 14.062 8.852 1 90.5 97 LEU B N 1
ATOM 1752 C CA . LEU B 1 97 ? 8.93 14.734 9.227 1 90.5 97 LEU B CA 1
ATOM 1753 C C . LEU B 1 97 ? 8.734 15.57 10.484 1 90.5 97 LEU B C 1
ATOM 1755 O O . LEU B 1 97 ? 9.68 15.773 11.25 1 90.5 97 LEU B O 1
ATOM 1759 N N . ARG B 1 98 ? 7.633 16.094 10.586 1 84 98 ARG B N 1
ATOM 1760 C CA . ARG B 1 98 ? 7.301 16.953 11.719 1 84 98 ARG B CA 1
ATOM 1761 C C . ARG B 1 98 ? 5.879 16.688 12.211 1 84 98 ARG B C 1
ATOM 1763 O O . ARG B 1 98 ? 4.965 16.484 11.406 1 84 98 ARG B O 1
ATOM 1770 N N . GLN B 1 99 ? 5.699 16.578 13.43 1 79.44 99 GLN B N 1
ATOM 1771 C CA . GLN B 1 99 ? 4.375 16.328 13.992 1 79.44 99 GLN B CA 1
ATOM 1772 C C . GLN B 1 99 ? 3.533 17.594 14.008 1 79.44 99 GLN B C 1
ATOM 1774 O O . GLN B 1 99 ? 2.348 17.562 13.672 1 79.44 99 GLN B O 1
ATOM 1779 N N . GLY B 1 100 ? 4.078 18.703 14.047 1 73 100 GLY B N 1
ATOM 1780 C CA . GLY B 1 100 ? 3.371 19.969 14.203 1 73 100 GLY B CA 1
ATOM 1781 C C . GLY B 1 100 ? 2.264 19.906 15.234 1 73 100 GLY B C 1
ATOM 1782 O O . GLY B 1 100 ? 1.953 18.828 15.758 1 73 100 GLY B O 1
ATOM 1783 N N . SER B 1 101 ? 1.803 21.016 15.695 1 68.56 101 SER B N 1
ATOM 1784 C CA . SER B 1 101 ? 0.729 21.094 16.688 1 68.56 101 SER B CA 1
ATOM 1785 C C . SER B 1 101 ? -0.63 20.844 16.031 1 68.56 101 SER B C 1
ATOM 1787 O O . SER B 1 101 ? -0.868 21.234 14.898 1 68.56 101 SER B O 1
ATOM 1789 N N . ALA B 1 102 ? -1.354 19.844 16.547 1 63.62 102 ALA B N 1
ATOM 1790 C CA . ALA B 1 102 ? -2.729 19.672 16.078 1 63.62 102 ALA B CA 1
ATOM 1791 C C . ALA B 1 102 ? -3.562 20.922 16.375 1 63.62 102 ALA B C 1
ATOM 1793 O O . ALA B 1 102 ? -4.547 21.188 15.68 1 63.62 102 ALA B O 1
ATOM 1794 N N . ALA B 1 103 ? -3.139 21.719 17.422 1 59 103 ALA B N 1
ATOM 1795 C CA . ALA B 1 103 ? -3.873 22.891 17.891 1 59 103 ALA B CA 1
ATOM 1796 C C . ALA B 1 103 ? -3.463 24.141 17.125 1 59 103 ALA B C 1
ATOM 1798 O O . ALA B 1 103 ? -2.303 24.281 16.719 1 59 103 ALA B O 1
ATOM 1799 N N . GLY B 1 104 ? -4.16 24.641 16.156 1 56.69 104 GLY B N 1
ATOM 1800 C CA . GLY B 1 104 ? -4.16 25.828 15.312 1 56.69 104 GLY B CA 1
ATOM 1801 C C . GLY B 1 104 ? -2.852 26.594 15.367 1 56.69 104 GLY B C 1
ATOM 1802 O O . GLY B 1 104 ? -2.604 27.469 14.523 1 56.69 104 GLY B O 1
ATOM 1803 N N . GLY B 1 105 ? -2.117 26.672 16.312 1 51.84 105 GLY B N 1
ATOM 1804 C CA . GLY B 1 105 ? -1.089 27.688 16.406 1 51.84 105 GLY B CA 1
ATOM 1805 C C . GLY B 1 105 ? 0.292 27.188 16.047 1 51.84 105 GLY B C 1
ATOM 1806 O O . GLY B 1 105 ? 1.255 27.953 16.016 1 51.84 105 GLY B O 1
ATOM 1807 N N . GLY B 1 106 ? 0.566 25.906 15.836 1 56.94 106 GLY B N 1
ATOM 1808 C CA . GLY B 1 106 ? 1.918 25.375 15.742 1 56.94 106 GLY B CA 1
ATOM 1809 C C . GLY B 1 106 ? 2.26 24.844 14.367 1 56.94 106 GLY B C 1
ATOM 1810 O O . GLY B 1 106 ? 1.512 25.062 13.406 1 56.94 106 GLY B O 1
ATOM 1811 N N . GLU B 1 107 ? 3.467 24.312 14.148 1 65.44 107 GLU B N 1
ATOM 1812 C CA . GLU B 1 107 ? 4.035 23.781 12.914 1 65.44 107 GLU B CA 1
ATOM 1813 C C . GLU B 1 107 ? 3.141 22.688 12.328 1 65.44 107 GLU B C 1
ATOM 1815 O O . GLU B 1 107 ? 2.59 21.859 13.062 1 65.44 107 GLU B O 1
ATOM 1820 N N . ASP B 1 108 ? 2.826 22.891 11.016 1 77.12 108 ASP B N 1
ATOM 1821 C CA . ASP B 1 108 ? 1.989 21.953 10.289 1 77.12 108 ASP B CA 1
ATOM 1822 C C . ASP B 1 108 ? 2.607 20.547 10.289 1 77.12 108 ASP B C 1
ATOM 1824 O O . ASP B 1 108 ? 3.822 20.406 10.445 1 77.12 108 ASP B O 1
ATOM 1828 N N . HIS B 1 109 ? 1.815 19.656 10.469 1 92.44 109 HIS B N 1
ATOM 1829 C CA . HIS B 1 109 ? 2.232 18.281 10.227 1 92.44 109 HIS B CA 1
ATOM 1830 C C . HIS B 1 109 ? 2.771 18.109 8.812 1 92.44 109 HIS B C 1
ATOM 1832 O O . HIS B 1 109 ? 2.031 18.266 7.84 1 92.44 109 HIS B O 1
ATOM 1838 N N . LEU B 1 110 ? 4.051 17.922 8.688 1 95.38 110 LEU B N 1
ATOM 1839 C CA . LEU B 1 110 ? 4.734 17.875 7.402 1 95.38 110 LEU B CA 1
ATOM 1840 C C . LEU B 1 110 ? 5.023 16.422 7.008 1 95.38 110 LEU B C 1
ATOM 1842 O O . LEU B 1 110 ? 5.648 15.68 7.766 1 95.38 110 LEU B O 1
ATOM 1846 N N . LEU B 1 111 ? 4.535 16.141 5.848 1 96.12 111 LEU B N 1
ATOM 1847 C CA . LEU B 1 111 ? 4.828 14.828 5.281 1 96.12 111 LEU B CA 1
ATOM 1848 C C . LEU B 1 111 ? 5.727 14.961 4.051 1 96.12 111 LEU B C 1
ATOM 1850 O O . LEU B 1 111 ? 5.395 15.688 3.113 1 96.12 111 LEU B O 1
ATOM 1854 N N . LYS B 1 112 ? 6.832 14.258 4.07 1 95.69 112 LYS B N 1
ATOM 1855 C CA . LYS B 1 112 ? 7.625 14.086 2.855 1 95.69 112 LYS B CA 1
ATOM 1856 C C . LYS B 1 112 ? 7.027 13.008 1.954 1 95.69 112 LYS B C 1
ATOM 1858 O O . LYS B 1 112 ? 6.688 11.922 2.422 1 95.69 112 LYS B O 1
ATOM 1863 N N . VAL B 1 113 ? 6.93 13.344 0.669 1 96.5 113 VAL B N 1
ATOM 1864 C CA . VAL B 1 113 ? 6.316 12.398 -0.262 1 96.5 113 VAL B CA 1
ATOM 1865 C C . VAL B 1 113 ? 7.34 11.977 -1.312 1 96.5 113 VAL B C 1
ATOM 1867 O O . VAL B 1 113 ? 8.102 12.805 -1.819 1 96.5 113 VAL B O 1
ATOM 1870 N N . GLU B 1 114 ? 7.406 10.688 -1.587 1 95.5 114 GLU B N 1
ATOM 1871 C CA . GLU B 1 114 ? 8.086 10.078 -2.725 1 95.5 114 GLU B CA 1
ATOM 1872 C C . GLU B 1 114 ? 7.121 9.242 -3.559 1 95.5 114 GLU B C 1
ATOM 1874 O O . GLU B 1 114 ? 6.156 8.68 -3.027 1 95.5 114 GLU B O 1
ATOM 1879 N N . VAL B 1 115 ? 7.383 9.25 -4.844 1 95.69 115 VAL B N 1
ATOM 1880 C CA . VAL B 1 115 ? 6.457 8.539 -5.711 1 95.69 115 VAL B CA 1
ATOM 1881 C C . VAL B 1 115 ? 7.223 7.512 -6.547 1 95.69 115 VAL B C 1
ATOM 1883 O O . VAL B 1 115 ? 8.281 7.82 -7.105 1 95.69 115 VAL B O 1
ATOM 1886 N N . ARG B 1 116 ? 6.719 6.316 -6.543 1 93.5 116 ARG B N 1
ATOM 1887 C CA . ARG B 1 116 ? 7.113 5.312 -7.523 1 93.5 116 ARG B CA 1
ATOM 1888 C C . ARG B 1 116 ? 6.086 5.207 -8.641 1 93.5 116 ARG B C 1
ATOM 1890 O O . ARG B 1 116 ? 4.922 4.887 -8.398 1 93.5 116 ARG B O 1
ATOM 1897 N N . LYS B 1 117 ? 6.574 5.379 -9.844 1 92.38 117 LYS B N 1
ATOM 1898 C CA . LYS B 1 117 ? 5.668 5.285 -10.992 1 92.38 117 LYS B CA 1
ATOM 1899 C C . LYS B 1 117 ? 5.336 3.828 -11.305 1 92.38 117 LYS B C 1
ATOM 1901 O O . LYS B 1 117 ? 6.047 2.916 -10.875 1 92.38 117 LYS B O 1
ATOM 1906 N N . ARG B 1 118 ? 4.293 3.742 -12.047 1 86.94 118 ARG B N 1
ATOM 1907 C CA . ARG B 1 118 ? 3.805 2.418 -12.414 1 86.94 118 ARG B CA 1
ATOM 1908 C C . ARG B 1 118 ? 4.898 1.598 -13.094 1 86.94 118 ARG B C 1
ATOM 1910 O O . ARG B 1 118 ? 4.965 0.379 -12.922 1 86.94 118 ARG B O 1
ATOM 1917 N N . ASP B 1 119 ? 5.711 2.219 -13.781 1 84.5 119 ASP B N 1
ATOM 1918 C CA . ASP B 1 119 ? 6.734 1.514 -14.547 1 84.5 119 ASP B CA 1
ATOM 1919 C C . ASP B 1 119 ? 7.945 1.189 -13.672 1 84.5 119 ASP B C 1
ATOM 1921 O O . ASP B 1 119 ? 8.922 0.602 -14.148 1 84.5 119 ASP B O 1
ATOM 1925 N N . GLY B 1 120 ? 7.914 1.634 -12.438 1 84.56 120 GLY B N 1
ATOM 1926 C CA . GLY B 1 120 ? 8.977 1.282 -11.516 1 84.56 120 GLY B CA 1
ATOM 1927 C C . GLY B 1 120 ? 9.945 2.424 -11.258 1 84.56 120 GLY B C 1
ATOM 1928 O O . GLY B 1 120 ? 10.781 2.344 -10.359 1 84.56 120 GLY B O 1
ATOM 1929 N N . SER B 1 121 ? 9.805 3.479 -12.016 1 84.5 121 SER B N 1
ATOM 1930 C CA . SER B 1 121 ? 10.688 4.617 -11.789 1 84.5 121 SER B CA 1
ATOM 1931 C C . SER B 1 121 ? 10.258 5.426 -10.57 1 84.5 121 SER B C 1
ATOM 1933 O O . SER B 1 121 ? 9.109 5.32 -10.125 1 84.5 121 SER B O 1
ATOM 1935 N N . PHE B 1 122 ? 11.195 6.141 -9.984 1 83.19 122 PHE B N 1
ATOM 1936 C CA . PHE B 1 122 ? 10.906 6.898 -8.773 1 83.19 122 PHE B CA 1
ATOM 1937 C C . PHE B 1 122 ? 11.023 8.398 -9.023 1 83.19 122 PHE B C 1
ATOM 1939 O O . PHE B 1 122 ? 11.93 8.844 -9.734 1 83.19 122 PHE B O 1
ATOM 1946 N N . LEU B 1 123 ? 9.969 9.086 -8.531 1 74.19 123 LEU B N 1
ATOM 1947 C CA . LEU B 1 123 ? 10.023 10.539 -8.422 1 74.19 123 LEU B CA 1
ATOM 1948 C C . LEU B 1 123 ? 10.359 10.969 -6.992 1 74.19 123 LEU B C 1
ATOM 1950 O O . LEU B 1 123 ? 9.594 10.695 -6.066 1 74.19 123 LEU B O 1
ATOM 1954 N N . VAL B 1 124 ? 11.594 11.352 -6.566 1 67.31 124 VAL B N 1
ATOM 1955 C CA . VAL B 1 124 ? 12.008 11.719 -5.219 1 67.31 124 VAL B CA 1
ATOM 1956 C C . VAL B 1 124 ? 12.102 13.242 -5.102 1 67.31 124 VAL B C 1
ATOM 1958 O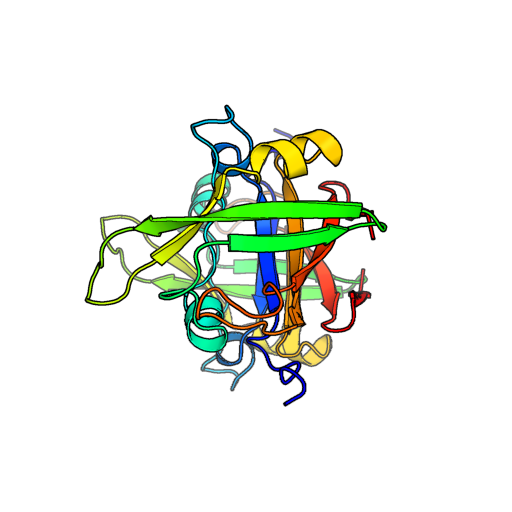 O . VAL B 1 124 ? 12.562 13.914 -6.027 1 67.31 124 VAL B O 1
#

Solvent-accessible surface area (backbone atoms only — not comparable to full-atom values): 13481 Å² total; per-residue (Å²): 129,78,72,61,82,44,74,52,32,47,54,71,48,70,36,42,68,63,47,67,51,54,66,93,64,19,41,44,79,51,58,64,66,39,31,65,69,65,44,43,87,58,36,58,54,35,32,41,32,44,74,90,41,77,41,64,27,29,46,42,75,39,80,53,64,97,82,44,64,45,46,23,41,24,53,42,42,48,58,51,35,62,77,64,67,64,50,68,43,21,30,40,36,39,31,60,75,37,71,40,44,55,80,82,78,50,52,59,27,30,26,42,43,35,34,34,40,63,88,66,50,73,53,98,126,78,77,60,82,44,74,52,32,46,52,70,48,70,36,42,67,63,47,66,51,57,66,91,64,19,40,43,80,50,58,63,66,39,32,65,70,64,44,44,88,58,36,58,56,35,35,41,33,45,75,93,42,77,40,66,27,31,46,43,76,40,79,55,66,96,82,45,66,45,45,23,39,25,53,40,42,46,58,51,35,62,78,64,68,63,51,68,41,22,29,40,37,40,32,63,74,38,70,36,45,56,60,90,83,50,52,61,28,30,26,42,44,35,33,34,39,65,89,67,50,73,52,97

Nearest PDB structures (foldseek):
  7et6-ass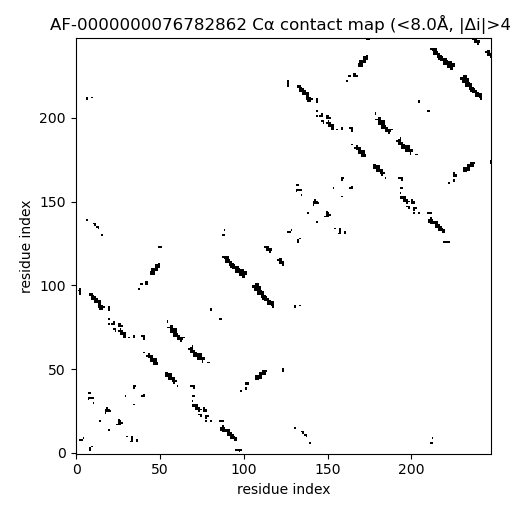embly1_D  TM=6.972E-01  e=3.731E-05  Arabidopsis thaliana
  5os9-assembly2_B  TM=6.701E-01  e=9.001E-05  Arabidopsis thaliana
  6j9b-assembly2_D  TM=6.770E-01  e=1.012E-04  Arabidopsis thaliana
  6j9c-assembly1_A  TM=7.069E-01  e=2.244E-02  Arabidopsis thaliana
  2p4f-assembly1_A  TM=3.069E-01  e=1.834E+00  Nakaseomyces glabratus CBS 138

pLDDT: mean 85.39, std 14.94, range [24.78, 97.0]

InterPro domains:
  IPR003340 B3 DNA binding domain [PF02362] (23-99)
  IPR003340 B3 DNA binding domain [PS50863] (13-119)
  IPR003340 B3 DNA binding domain [SM01019] (11-119)
  IPR003340 B3 DNA binding domain [cd10017] (11-101)
  IPR015300 DNA-binding pseudobarrel domain superfamily [G3DSA:2.40.330.10] (7-118)
  IPR015300 DNA-binding pseudobarrel domain superfamily [SSF101936] (11-99)
  IPR039218 REM family [PTHR31674] (10-111)